Protein AF-A0A2A2R2Z6-F1 (afdb_monomer_lite)

Radius of gyration: 19.09 Å; chains: 1; bounding box: 52×45×46 Å

Secondary structure (DSSP, 8-state):
---HHHHHHHHHHHHTSTTHHHHHHHHHHHHS-HHHHHHHHHHHHHHH-GGG--HHHHHHHHHHHHHHHHHTHHHHHHHHHHHHHHHHT-SSSSPP--GGGHHHHHHHHHHHHHHHIIIIIHHHHHHHHHHIIIIIIIT---GGGGGGGHHHHHHHHHHHHHHHHHHHHTT--HHHHHH-HHHHHHHHHHTHHHHHHHHHHHHHHHHHHHTSGGGHHHHHHHHHHHHHHHHHHHHHHHTTT-

Foldseek 3Di:
DAPPVVLVVLVVLLVVPPCSQVLLVVLLCLQPNLVLLVLVVQCVVCVVPVVSHDVVSVVCNVVSVVSSVVRNQQLQLQLLVLLVCLLVVHPSSGDDDDPVCRVVSNVLSVLLVLQCVQQPVVQLVVQLVVCCVPPCVVVVDDPVCSVVSNLVVQLPSVLLSLLLSVVVVVVDDSCCSRPVSVVSVLLCVQQVSNSSVLSVVLSVQLVVQVVPVSCNSSSNSVSSSSSSSRSSNSSSVSPVVD

Sequence (242 aa):
MVRFFDFKEGFGKILSDRYWLPKVLLGGFLLINPFLLALLPVYLRGIQDPALEIAWVKAVFPWILGFNVLTFWFPLGFTYEVLRRARTGSAPQLPDWSVAVLPRFAKEGAVKLVLAIFTLLLPVGIWMAFCYVVFIRLCGLPDALLSMFVQPIMLLVIPFCGVACCRWLDGASVLDCALDYATNVRLFSKNWKDYLLASMFLIGLNAVTTAFFYTIPFAAVFGLCLVDTWFGPIYAESVKDL

Structure (mmCIF, N/CA/C/O backbone):
data_AF-A0A2A2R2Z6-F1
#
_entry.id   AF-A0A2A2R2Z6-F1
#
loop_
_atom_site.group_PDB
_atom_site.id
_atom_site.type_symbol
_atom_site.label_atom_id
_atom_site.label_alt_id
_atom_site.label_comp_id
_atom_site.label_asym_id
_atom_site.label_entity_id
_atom_site.label_seq_id
_atom_site.pdbx_PDB_ins_code
_atom_site.Cartn_x
_atom_site.Cartn_y
_atom_site.Cartn_z
_atom_site.occupancy
_atom_site.B_iso_or_equiv
_atom_site.auth_seq_id
_atom_site.auth_comp_id
_atom_site.auth_asym_id
_atom_site.auth_atom_id
_atom_site.pdbx_PDB_model_num
ATOM 1 N N . MET A 1 1 ? -25.433 -7.717 5.164 1.00 46.78 1 MET A N 1
ATOM 2 C CA . MET A 1 1 ? -25.864 -6.907 4.000 1.00 46.78 1 MET A CA 1
ATOM 3 C C . MET A 1 1 ? -24.606 -6.248 3.452 1.00 46.78 1 MET A C 1
ATOM 5 O O . MET A 1 1 ? -23.828 -5.785 4.268 1.00 46.78 1 MET A O 1
ATOM 9 N N . VAL A 1 2 ? -24.353 -6.294 2.141 1.00 54.06 2 VAL A N 1
ATOM 10 C CA . VAL A 1 2 ? -23.089 -5.798 1.554 1.00 54.06 2 VAL A CA 1
ATOM 11 C C . VAL A 1 2 ? -22.997 -4.273 1.705 1.00 54.06 2 VAL A C 1
ATOM 13 O O . VAL A 1 2 ? -23.957 -3.569 1.384 1.00 54.06 2 VAL A O 1
ATOM 16 N N . ARG A 1 3 ? -21.858 -3.769 2.187 1.00 62.75 3 ARG A N 1
ATOM 17 C CA . ARG A 1 3 ? -21.657 -2.392 2.693 1.00 62.75 3 ARG A CA 1
ATOM 18 C C . ARG A 1 3 ? -21.497 -1.299 1.629 1.00 62.75 3 ARG A C 1
ATOM 20 O O . ARG A 1 3 ? -20.652 -0.415 1.743 1.00 62.75 3 ARG A O 1
ATOM 27 N N . PHE A 1 4 ? -22.310 -1.315 0.576 1.00 54.94 4 PHE A N 1
ATOM 28 C CA . PHE A 1 4 ? -22.153 -0.338 -0.508 1.00 54.94 4 PHE A CA 1
ATOM 29 C C . PHE A 1 4 ? -22.348 1.122 -0.046 1.00 54.94 4 PHE A C 1
ATOM 31 O O . PHE A 1 4 ? -21.625 2.016 -0.486 1.00 54.94 4 PHE A O 1
ATOM 38 N N . PHE A 1 5 ? -23.286 1.368 0.875 1.00 54.03 5 PHE A N 1
ATOM 39 C CA . PHE A 1 5 ? -23.526 2.704 1.435 1.00 54.03 5 PHE A CA 1
ATOM 40 C C . PHE A 1 5 ? -22.372 3.193 2.326 1.00 54.03 5 PHE A C 1
ATOM 42 O O . PHE A 1 5 ? -21.988 4.359 2.226 1.00 54.03 5 PHE A O 1
ATOM 49 N N . ASP A 1 6 ? -21.734 2.296 3.081 1.00 63.53 6 ASP A N 1
ATOM 50 C CA . ASP A 1 6 ? -20.590 2.631 3.938 1.00 63.53 6 ASP A CA 1
ATOM 51 C C . ASP A 1 6 ? -19.358 3.045 3.110 1.00 63.53 6 ASP A C 1
ATOM 53 O O . ASP A 1 6 ? -18.529 3.837 3.566 1.00 63.53 6 ASP A O 1
ATOM 57 N N . PHE A 1 7 ? -19.241 2.586 1.854 1.00 68.19 7 PHE A N 1
ATOM 58 C CA . PHE A 1 7 ? -18.165 3.035 0.964 1.00 68.19 7 PHE A CA 1
ATOM 59 C C . PHE A 1 7 ? -18.313 4.501 0.559 1.00 68.19 7 PHE A C 1
ATOM 61 O O . PHE A 1 7 ? -17.325 5.243 0.571 1.00 68.19 7 PHE A O 1
ATOM 68 N N . LYS A 1 8 ? -19.545 4.942 0.267 1.00 71.38 8 LYS A N 1
ATOM 69 C CA . LYS A 1 8 ? -19.856 6.353 -0.010 1.00 71.38 8 LYS A CA 1
ATOM 70 C C . LYS A 1 8 ? -19.569 7.228 1.211 1.00 71.38 8 LYS A C 1
ATOM 72 O O . LYS A 1 8 ? -19.024 8.322 1.065 1.00 71.38 8 LYS A O 1
ATOM 77 N N . GLU A 1 9 ? -19.881 6.743 2.409 1.00 77.00 9 GLU A N 1
ATOM 78 C CA . GLU A 1 9 ? -19.524 7.435 3.649 1.00 77.00 9 GLU A CA 1
ATOM 79 C C . GLU A 1 9 ? -18.010 7.496 3.865 1.00 77.00 9 GLU A C 1
ATOM 81 O O . GLU A 1 9 ? -17.501 8.541 4.263 1.00 77.00 9 GLU A O 1
ATOM 86 N N . GLY A 1 10 ? -17.267 6.430 3.548 1.00 76.06 10 GLY A N 1
ATOM 87 C CA . GLY A 1 10 ? -15.801 6.435 3.604 1.00 76.06 10 GLY A CA 1
ATOM 88 C C . GLY A 1 10 ? -15.177 7.507 2.703 1.00 76.06 10 GLY A C 1
ATOM 89 O O . GLY A 1 10 ? -14.293 8.243 3.142 1.00 76.06 10 GLY A O 1
ATOM 90 N N . PHE A 1 11 ? -15.707 7.679 1.487 1.00 82.31 11 PHE A N 1
ATOM 91 C CA . PHE A 1 11 ? -15.357 8.811 0.620 1.00 82.31 11 PHE A CA 1
ATOM 92 C C . PHE A 1 11 ? -15.659 10.157 1.280 1.00 82.31 11 PHE A C 1
ATOM 94 O O . PHE A 1 11 ? -14.792 11.031 1.331 1.00 82.31 11 PHE A O 1
ATOM 101 N N . GLY A 1 12 ? -16.877 10.316 1.805 1.00 82.69 12 GLY A N 1
ATOM 102 C CA . GLY A 1 12 ? -17.298 11.534 2.494 1.00 82.69 12 GLY A CA 1
ATOM 103 C C . GLY A 1 12 ? -16.388 11.886 3.671 1.00 82.69 12 GLY A C 1
ATOM 104 O O . GLY A 1 12 ? -16.017 13.045 3.825 1.00 82.69 12 GLY A O 1
ATOM 105 N N . LYS A 1 13 ? -15.947 10.893 4.450 1.00 84.19 13 LYS A N 1
ATOM 106 C CA . LYS A 1 13 ? -15.029 11.085 5.582 1.00 84.19 13 LYS A CA 1
ATOM 107 C C . LYS A 1 13 ? -13.672 11.624 5.145 1.00 84.19 13 LYS A C 1
ATOM 109 O O . LYS A 1 13 ? -13.173 12.555 5.771 1.00 84.19 13 LYS A O 1
ATOM 114 N N . ILE A 1 14 ? -13.093 11.096 4.066 1.00 86.56 14 ILE A N 1
ATOM 115 C CA . ILE A 1 14 ? -11.818 11.604 3.539 1.00 86.56 14 ILE A CA 1
ATOM 116 C C . ILE A 1 14 ? -11.990 13.026 3.000 1.00 86.56 14 ILE A C 1
ATOM 118 O O . ILE A 1 14 ? -11.212 13.906 3.353 1.00 86.56 14 ILE A O 1
ATOM 122 N N . LEU A 1 15 ? -13.027 13.268 2.193 1.00 88.44 15 LEU A N 1
ATOM 123 C CA . LEU A 1 15 ? -13.259 14.573 1.561 1.00 88.44 15 LEU A CA 1
ATOM 124 C C . LEU A 1 15 ? -13.731 15.658 2.538 1.00 88.44 15 LEU A C 1
ATOM 126 O O . LEU A 1 15 ? -13.587 16.842 2.243 1.00 88.44 15 LEU A O 1
ATOM 130 N N . SER A 1 16 ? -14.273 15.274 3.697 1.00 87.19 16 SER A N 1
ATOM 131 C CA . SER A 1 16 ? -14.646 16.217 4.757 1.00 87.19 16 SER A CA 1
ATOM 132 C C . SER A 1 16 ? -13.439 16.884 5.426 1.00 87.19 16 SER A C 1
ATOM 134 O O . SER A 1 16 ? -13.588 17.943 6.036 1.00 87.19 16 SER A O 1
ATOM 136 N N . ASP A 1 17 ? -12.238 16.307 5.302 1.00 86.94 17 ASP A N 1
ATOM 137 C CA . ASP A 1 17 ? -11.013 16.961 5.755 1.00 86.94 17 ASP A CA 1
ATOM 138 C C . ASP A 1 17 ? -10.677 18.120 4.807 1.00 86.94 17 ASP A C 1
ATOM 140 O O . ASP A 1 17 ? -10.353 17.914 3.641 1.00 86.94 17 ASP A O 1
ATOM 144 N N . ARG A 1 18 ? -10.698 19.356 5.317 1.00 88.25 18 ARG A N 1
ATOM 145 C CA . ARG A 1 18 ? -10.371 20.574 4.551 1.00 88.25 18 ARG A CA 1
ATOM 146 C C . ARG A 1 18 ? -9.035 20.486 3.801 1.00 88.25 18 ARG A C 1
ATOM 148 O O . ARG A 1 18 ? -8.874 21.120 2.760 1.00 88.25 18 ARG A O 1
ATOM 155 N N . TYR A 1 19 ? -8.080 19.728 4.328 1.00 90.12 19 TYR A N 1
ATOM 156 C CA . TYR A 1 19 ? -6.735 19.565 3.793 1.00 90.12 19 TYR A CA 1
ATOM 157 C C . TYR A 1 19 ? -6.526 18.199 3.127 1.00 90.12 19 TYR A C 1
ATOM 159 O O . TYR A 1 19 ? -5.381 17.808 2.905 1.00 90.12 19 TYR A O 1
ATOM 167 N N . TRP A 1 20 ? -7.587 17.475 2.755 1.00 91.62 20 TRP A N 1
ATOM 168 C CA . TRP A 1 20 ? -7.456 16.149 2.142 1.00 91.62 20 TRP A CA 1
ATOM 169 C C . TRP A 1 20 ? -6.530 16.150 0.918 1.00 91.62 20 TRP A C 1
ATOM 171 O O . TRP A 1 20 ? -5.634 15.313 0.816 1.00 91.62 20 TRP A O 1
ATOM 181 N N . LEU A 1 21 ? -6.694 17.132 0.027 1.00 90.62 21 LEU A N 1
ATOM 182 C CA . LEU A 1 21 ? -5.942 17.216 -1.221 1.00 90.62 21 LEU A CA 1
ATOM 183 C C . LEU A 1 21 ? -4.437 17.418 -0.981 1.00 90.62 21 LEU A C 1
ATOM 185 O O . LEU A 1 21 ? -3.664 16.582 -1.447 1.00 90.62 21 LEU A O 1
ATOM 189 N N . PRO A 1 22 ? -3.975 18.446 -0.238 1.00 91.62 22 PRO A N 1
ATOM 190 C CA . PRO A 1 22 ? -2.546 18.602 0.026 1.00 91.62 22 PRO A CA 1
ATOM 191 C C . PRO A 1 22 ? -1.952 17.416 0.799 1.00 91.62 22 PRO A C 1
ATOM 193 O O . PRO A 1 22 ? -0.814 17.041 0.525 1.00 91.62 22 PRO A O 1
ATOM 196 N N . LYS A 1 23 ? -2.712 16.772 1.701 1.00 92.62 23 LYS A N 1
ATOM 197 C CA . LYS A 1 23 ? -2.263 15.560 2.412 1.00 92.62 23 LYS A CA 1
ATOM 198 C C . LYS A 1 23 ? -2.006 14.397 1.445 1.00 92.62 23 LYS A C 1
ATOM 200 O O . LYS A 1 23 ? -0.972 13.738 1.546 1.00 92.62 23 LYS A O 1
ATOM 205 N N . VAL A 1 24 ? -2.918 14.168 0.498 1.00 90.06 24 VAL A N 1
ATOM 206 C CA . VAL A 1 24 ? -2.802 13.126 -0.537 1.00 90.06 24 VAL A CA 1
ATOM 207 C C . VAL A 1 24 ? -1.677 13.438 -1.520 1.00 90.06 24 VAL A C 1
ATOM 209 O O . VAL A 1 24 ? -0.910 12.542 -1.864 1.00 90.06 24 VAL A O 1
ATOM 212 N N . LEU A 1 25 ? -1.545 14.696 -1.950 1.00 90.56 25 LEU A N 1
ATOM 213 C CA . LEU A 1 25 ? -0.486 15.110 -2.871 1.00 90.56 25 LEU A CA 1
ATOM 214 C C . LEU A 1 25 ? 0.899 14.942 -2.240 1.00 90.56 25 LEU A C 1
ATOM 216 O O . LEU A 1 25 ? 1.781 14.331 -2.842 1.00 90.56 25 LEU A O 1
ATOM 220 N N . LEU A 1 26 ? 1.080 15.417 -1.006 1.00 90.94 26 LEU A N 1
ATOM 221 C CA . LEU A 1 26 ? 2.334 15.250 -0.275 1.00 90.94 26 LEU A CA 1
ATOM 222 C C . LEU A 1 26 ? 2.640 13.770 -0.034 1.00 90.94 26 LEU A C 1
ATOM 224 O O . LEU A 1 26 ? 3.745 13.315 -0.324 1.00 90.94 26 LEU A O 1
ATOM 228 N N . GLY A 1 27 ? 1.652 13.009 0.443 1.00 90.75 27 GLY A N 1
ATOM 229 C CA . GLY A 1 27 ? 1.802 11.573 0.641 1.00 90.75 27 GLY A CA 1
ATOM 230 C C . GLY A 1 27 ? 2.206 10.866 -0.651 1.00 90.75 27 GLY A C 1
ATOM 231 O O . GLY A 1 27 ? 3.133 10.065 -0.636 1.00 90.75 27 GLY A O 1
ATOM 232 N N . GLY A 1 28 ? 1.556 11.181 -1.774 1.00 90.00 28 GLY A N 1
ATOM 233 C CA . GLY A 1 28 ? 1.873 10.584 -3.069 1.00 90.00 28 GLY A CA 1
ATOM 234 C C . GLY A 1 28 ? 3.289 10.913 -3.524 1.00 90.00 28 GLY A C 1
ATOM 235 O O . GLY A 1 28 ? 4.027 10.004 -3.890 1.00 90.00 28 GLY A O 1
ATOM 236 N N . PHE A 1 29 ? 3.706 12.176 -3.410 1.00 89.69 29 PHE A N 1
ATOM 237 C CA . PHE A 1 29 ? 5.068 12.601 -3.747 1.00 89.69 29 PHE A CA 1
ATOM 238 C C . PHE A 1 29 ? 6.139 11.853 -2.940 1.00 89.69 29 PHE A C 1
ATOM 240 O O . PHE A 1 29 ? 7.168 11.456 -3.484 1.00 89.69 29 PHE 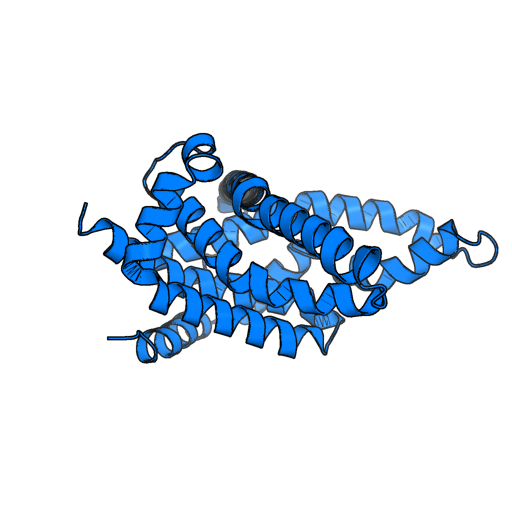A O 1
ATOM 247 N N . LEU A 1 30 ? 5.891 11.654 -1.643 1.00 90.19 30 LEU A N 1
ATOM 248 C CA . LEU A 1 30 ? 6.789 10.918 -0.756 1.00 90.19 30 LEU A CA 1
ATOM 249 C C . LEU A 1 30 ? 6.735 9.401 -1.005 1.00 90.19 30 LEU A C 1
ATOM 251 O O . LEU A 1 30 ? 7.737 8.722 -0.799 1.00 90.19 30 LEU A O 1
ATOM 255 N N . LEU A 1 31 ? 5.594 8.861 -1.452 1.00 89.06 31 LEU A N 1
ATOM 256 C CA . LEU A 1 31 ? 5.427 7.425 -1.691 1.00 89.06 31 LEU A CA 1
ATOM 257 C C . LEU A 1 31 ? 6.175 7.025 -2.959 1.00 89.06 31 LEU A C 1
ATOM 259 O O . LEU A 1 31 ? 7.024 6.140 -2.930 1.00 89.06 31 LEU A O 1
ATOM 263 N N . ILE A 1 32 ? 5.882 7.704 -4.066 1.00 87.06 32 ILE A N 1
ATOM 264 C CA . ILE A 1 32 ? 6.558 7.524 -5.347 1.00 87.06 32 ILE A CA 1
ATOM 265 C C . ILE A 1 32 ? 6.851 8.914 -5.897 1.00 87.06 32 ILE A C 1
ATOM 267 O O . ILE A 1 32 ? 5.947 9.633 -6.316 1.00 87.06 32 ILE A O 1
ATOM 271 N N . ASN A 1 33 ? 8.126 9.294 -5.925 1.00 87.25 33 ASN A N 1
ATOM 272 C CA . ASN A 1 33 ? 8.512 10.588 -6.472 1.00 87.25 33 ASN A CA 1
ATOM 273 C C . ASN A 1 33 ? 8.168 10.637 -7.983 1.00 87.25 33 ASN A C 1
ATOM 275 O O . ASN A 1 33 ? 8.724 9.846 -8.749 1.00 87.25 33 ASN A O 1
ATOM 279 N N . PRO A 1 34 ? 7.292 11.551 -8.455 1.00 85.25 34 PRO A N 1
ATOM 280 C CA . PRO A 1 34 ? 6.896 11.615 -9.864 1.00 85.25 34 PRO A CA 1
ATOM 281 C C . PRO A 1 34 ? 8.076 11.846 -10.816 1.00 85.25 34 PRO A C 1
ATOM 283 O O . PRO A 1 34 ? 8.069 11.349 -11.941 1.00 85.25 34 PRO A O 1
ATOM 286 N N . PHE A 1 35 ? 9.118 12.553 -10.363 1.00 87.75 35 PHE A N 1
ATOM 287 C CA . PHE A 1 35 ? 10.336 12.751 -11.148 1.00 87.75 35 PHE A CA 1
ATOM 288 C C . PHE A 1 35 ? 11.103 11.443 -11.341 1.00 87.75 35 PHE A C 1
ATOM 290 O O . PHE A 1 35 ? 11.655 11.222 -12.413 1.00 87.75 35 PHE A O 1
ATOM 297 N N . LEU A 1 36 ? 11.093 10.544 -10.351 1.00 87.62 36 LEU A N 1
ATOM 298 C CA . LEU A 1 36 ? 11.698 9.219 -10.491 1.00 87.62 36 LEU A CA 1
ATOM 299 C C . LEU A 1 36 ? 11.022 8.438 -11.623 1.00 87.62 36 LEU A C 1
ATOM 301 O O . LEU A 1 36 ? 11.705 7.898 -12.488 1.00 87.62 36 LEU A O 1
ATOM 305 N N . LEU A 1 37 ? 9.685 8.441 -11.655 1.00 84.50 37 LEU A N 1
ATOM 306 C CA . LEU A 1 37 ? 8.907 7.787 -12.710 1.00 84.50 37 LEU A CA 1
ATOM 307 C C . LEU A 1 37 ? 9.167 8.404 -14.089 1.00 84.50 37 LEU A C 1
ATOM 309 O O . LEU A 1 37 ? 9.339 7.674 -15.062 1.00 84.50 37 LEU A O 1
ATOM 313 N N . ALA A 1 38 ? 9.217 9.735 -14.176 1.00 86.31 38 ALA A N 1
ATOM 314 C CA . ALA A 1 38 ? 9.460 10.439 -15.433 1.00 86.31 38 ALA A CA 1
ATOM 315 C C . ALA A 1 38 ? 10.879 10.204 -15.982 1.00 86.31 38 ALA A C 1
ATOM 317 O O . ALA A 1 38 ? 11.068 10.122 -17.194 1.00 86.31 38 ALA A O 1
ATOM 318 N N . LEU A 1 39 ? 11.876 10.085 -15.099 1.00 90.00 39 LEU A N 1
ATOM 319 C CA . LEU A 1 39 ? 13.282 9.936 -15.479 1.00 90.00 39 LEU A CA 1
ATOM 320 C C . LEU A 1 39 ? 13.716 8.478 -15.661 1.00 90.00 39 LEU A C 1
ATOM 322 O O . LEU A 1 39 ? 14.713 8.236 -16.338 1.00 90.00 39 LEU A O 1
ATOM 326 N N . LEU A 1 40 ? 12.975 7.509 -15.114 1.00 89.81 40 LEU A N 1
ATOM 327 C CA . LEU A 1 40 ? 13.313 6.085 -15.191 1.00 89.81 40 LEU A CA 1
ATOM 328 C C . LEU A 1 40 ? 13.543 5.588 -16.633 1.00 89.81 40 LEU A C 1
ATOM 330 O O . LEU A 1 40 ? 14.579 4.964 -16.860 1.00 89.81 40 LEU A O 1
ATOM 334 N N . PRO A 1 41 ? 12.684 5.878 -17.635 1.00 89.50 41 PRO A N 1
ATOM 335 C CA . PRO A 1 41 ? 12.917 5.410 -19.003 1.00 89.50 41 PRO A CA 1
ATOM 336 C C . PRO A 1 41 ? 14.196 5.987 -19.618 1.00 89.50 41 PRO A C 1
ATOM 338 O O . PRO A 1 41 ? 14.902 5.294 -20.345 1.00 89.50 41 PRO A O 1
ATOM 341 N N . VAL A 1 42 ? 14.500 7.253 -19.316 1.00 90.75 42 VAL A N 1
ATOM 342 C CA . VAL A 1 42 ? 15.700 7.946 -19.804 1.00 90.75 42 VAL A CA 1
ATOM 343 C C . VAL A 1 42 ? 16.953 7.359 -19.156 1.00 90.75 42 VAL A C 1
ATOM 345 O O . VAL A 1 42 ? 17.926 7.068 -19.847 1.00 90.75 42 VAL A O 1
ATOM 348 N N . TYR A 1 43 ? 16.908 7.123 -17.844 1.00 90.81 43 TYR A N 1
ATOM 349 C CA . TYR A 1 43 ? 17.996 6.500 -17.097 1.00 90.81 43 TYR A CA 1
ATOM 350 C C . TYR A 1 43 ? 18.283 5.071 -17.584 1.00 90.81 43 TYR A C 1
ATOM 352 O O . TYR A 1 43 ? 19.433 4.737 -17.859 1.00 90.81 43 TYR A O 1
ATOM 360 N N . LEU A 1 44 ? 17.245 4.246 -17.771 1.00 91.06 44 LEU A N 1
ATOM 361 C CA . LEU A 1 44 ? 17.389 2.871 -18.266 1.00 91.06 44 LEU A CA 1
ATOM 362 C C . LEU A 1 44 ? 17.942 2.816 -19.695 1.00 91.06 44 LEU A C 1
ATOM 364 O O . LEU A 1 44 ? 18.802 1.983 -19.975 1.00 91.06 44 LEU A O 1
ATOM 368 N N . ARG A 1 45 ? 17.502 3.716 -20.585 1.00 90.00 45 ARG A N 1
ATOM 369 C CA . ARG A 1 45 ? 18.056 3.816 -21.945 1.00 90.00 45 ARG A CA 1
ATOM 370 C C . ARG A 1 45 ? 19.535 4.187 -21.933 1.00 90.00 45 ARG A C 1
ATOM 372 O O . ARG A 1 45 ? 20.293 3.558 -22.654 1.00 90.00 45 ARG A O 1
ATOM 379 N N . GLY A 1 46 ? 19.947 5.136 -21.091 1.00 88.69 46 GLY A N 1
ATOM 380 C CA . GLY A 1 46 ? 21.360 5.508 -20.954 1.00 88.69 46 GLY A CA 1
ATOM 381 C C . GLY A 1 46 ? 22.247 4.382 -20.407 1.00 88.69 46 GLY A C 1
ATOM 382 O O . GLY A 1 46 ? 23.422 4.315 -20.745 1.00 88.69 46 GLY A O 1
ATOM 383 N N . ILE A 1 47 ? 21.694 3.468 -19.598 1.00 88.25 47 ILE A N 1
ATOM 384 C CA . ILE A 1 47 ? 22.406 2.254 -19.156 1.00 88.25 47 ILE A CA 1
ATOM 385 C C . ILE A 1 47 ? 22.556 1.248 -20.303 1.00 88.25 47 ILE A C 1
ATOM 387 O O . ILE A 1 47 ? 23.599 0.610 -20.424 1.00 88.25 47 ILE A O 1
ATOM 391 N N . GLN A 1 48 ? 21.511 1.073 -21.114 1.00 90.19 48 GLN A N 1
ATOM 392 C CA . GLN A 1 48 ? 21.509 0.127 -22.234 1.00 90.19 48 GLN A CA 1
ATOM 393 C C . GLN A 1 48 ? 22.377 0.606 -23.402 1.00 90.19 48 GLN A C 1
ATOM 395 O O . GLN A 1 48 ? 23.033 -0.210 -24.045 1.00 90.19 48 GLN A O 1
ATOM 400 N N . ASP A 1 49 ? 22.383 1.914 -23.656 1.00 88.88 49 ASP A N 1
ATOM 401 C CA . ASP A 1 49 ? 23.156 2.560 -24.709 1.00 88.88 49 ASP A CA 1
ATOM 402 C C . ASP A 1 49 ? 23.820 3.847 -24.177 1.00 88.88 49 ASP A C 1
ATOM 404 O O . ASP A 1 49 ? 23.158 4.887 -24.060 1.00 88.88 49 ASP A O 1
ATOM 408 N N . PRO A 1 50 ? 25.137 3.811 -23.884 1.00 88.88 50 PRO A N 1
ATOM 409 C CA . PRO A 1 50 ? 25.884 4.978 -23.420 1.00 88.88 50 PRO A CA 1
ATOM 410 C C . PRO A 1 50 ? 25.860 6.170 -24.388 1.00 88.88 50 PRO A C 1
ATOM 412 O O . PRO A 1 50 ? 26.086 7.299 -23.955 1.00 88.88 50 PRO A O 1
ATOM 415 N N . ALA A 1 51 ? 25.577 5.965 -25.682 1.00 87.69 51 ALA A N 1
ATOM 416 C CA . ALA A 1 51 ? 25.460 7.058 -26.651 1.00 87.69 51 ALA A CA 1
ATOM 417 C C . ALA A 1 51 ? 24.171 7.883 -26.469 1.00 87.69 51 ALA A C 1
ATOM 419 O O . ALA A 1 51 ? 24.111 9.038 -26.890 1.00 87.69 51 ALA A O 1
ATOM 420 N N . LEU A 1 52 ? 23.152 7.310 -25.820 1.00 87.19 52 LEU A N 1
ATOM 421 C CA . LEU A 1 52 ? 21.883 7.965 -25.482 1.00 87.19 52 LEU A CA 1
ATOM 422 C C . LEU A 1 52 ? 21.864 8.489 -24.035 1.00 87.19 52 LEU A C 1
ATOM 424 O O . LEU A 1 52 ? 20.817 8.910 -23.532 1.00 87.19 52 LEU A O 1
ATOM 428 N N . GLU A 1 53 ? 23.007 8.451 -23.347 1.00 87.44 53 GLU A N 1
ATOM 429 C CA . GLU A 1 53 ? 23.137 8.880 -21.961 1.00 87.44 53 GLU A CA 1
ATOM 430 C C . GLU A 1 53 ? 22.953 10.396 -21.813 1.00 87.44 53 GLU A C 1
ATOM 432 O O . GLU A 1 53 ? 23.630 11.209 -22.441 1.00 87.44 53 GLU A O 1
ATOM 437 N N . ILE A 1 54 ? 22.073 10.790 -20.890 1.00 91.44 54 ILE A N 1
ATOM 438 C CA . ILE A 1 54 ? 21.927 12.182 -20.467 1.00 91.44 54 ILE A CA 1
ATOM 439 C C . ILE A 1 54 ? 22.662 12.358 -19.133 1.00 91.44 54 ILE A C 1
ATOM 441 O O . ILE A 1 54 ? 22.175 11.926 -18.085 1.00 91.44 54 ILE A O 1
ATOM 445 N N . ALA A 1 55 ? 23.829 13.011 -19.166 1.00 90.44 55 ALA A N 1
ATOM 446 C CA . ALA A 1 55 ? 24.768 13.088 -18.037 1.00 90.44 55 ALA A CA 1
ATOM 447 C C . ALA A 1 55 ? 24.130 13.563 -16.717 1.00 90.44 55 ALA A C 1
ATOM 449 O O . ALA A 1 55 ? 24.357 12.971 -15.660 1.00 90.44 55 ALA A O 1
ATOM 450 N N . TRP A 1 56 ? 23.281 14.596 -16.765 1.00 93.50 56 TRP A N 1
ATOM 451 C CA . TRP A 1 56 ? 22.615 15.099 -15.561 1.00 93.50 56 TRP A CA 1
ATOM 452 C C . TRP A 1 56 ? 21.589 14.103 -14.999 1.00 93.50 56 TRP A C 1
ATOM 454 O O . TRP A 1 56 ? 21.453 14.001 -13.782 1.00 93.50 56 TRP A O 1
ATOM 464 N N . VAL A 1 57 ? 20.907 13.323 -15.850 1.00 91.56 57 VAL A N 1
ATOM 465 C CA . VAL A 1 57 ? 19.951 12.291 -15.409 1.00 91.56 57 VAL A CA 1
ATOM 466 C C . VAL A 1 57 ? 20.696 11.185 -14.678 1.00 91.56 57 VAL A C 1
ATOM 468 O O . VAL A 1 57 ? 20.289 10.800 -13.587 1.00 91.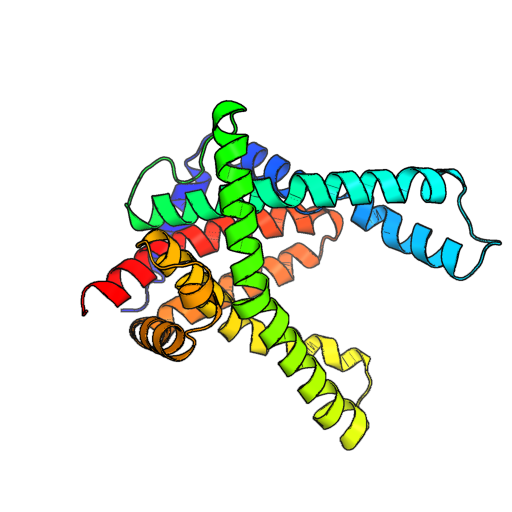56 57 VAL A O 1
ATOM 471 N N . LYS A 1 58 ? 21.826 10.720 -15.221 1.00 91.00 58 LYS A N 1
ATOM 472 C CA . LYS A 1 58 ? 22.669 9.713 -14.562 1.00 91.00 58 LYS A CA 1
ATOM 473 C C . LYS A 1 58 ? 23.181 10.175 -13.200 1.00 91.00 58 LYS A C 1
ATOM 475 O O . LYS A 1 58 ? 23.228 9.373 -12.272 1.00 91.00 58 LYS A O 1
ATOM 480 N N . ALA A 1 59 ? 23.529 11.455 -13.077 1.00 91.44 59 ALA A N 1
ATOM 481 C CA . ALA A 1 59 ? 23.991 12.033 -11.820 1.00 91.44 59 ALA A CA 1
ATOM 482 C C . ALA A 1 59 ? 22.862 12.188 -10.786 1.00 91.44 59 ALA A C 1
ATOM 484 O O . ALA A 1 59 ? 23.060 11.877 -9.616 1.00 91.44 59 ALA A O 1
ATOM 485 N N . VAL A 1 60 ? 21.681 12.662 -11.196 1.00 92.75 60 VAL A N 1
ATOM 486 C CA . VAL A 1 60 ? 20.579 13.026 -10.286 1.00 92.75 60 VAL A CA 1
ATOM 487 C C . VAL A 1 60 ? 19.687 11.833 -9.925 1.00 92.75 60 VAL A C 1
ATOM 489 O O . VAL A 1 60 ? 19.189 11.758 -8.801 1.00 92.75 60 VAL A O 1
ATOM 492 N N . PHE A 1 61 ? 19.490 10.882 -10.839 1.00 93.62 61 PHE A N 1
ATOM 493 C CA . PHE A 1 61 ? 18.569 9.759 -10.648 1.00 93.62 61 PHE A CA 1
ATOM 494 C C . PHE A 1 61 ? 18.845 8.935 -9.372 1.00 93.62 61 PHE A C 1
ATOM 496 O O . PHE A 1 61 ? 17.892 8.703 -8.624 1.00 93.62 61 PHE A O 1
ATOM 503 N N . PRO A 1 62 ? 20.099 8.561 -9.031 1.00 93.44 62 PRO A N 1
ATOM 504 C CA . PRO A 1 62 ? 20.391 7.839 -7.790 1.00 93.44 62 PRO A CA 1
ATOM 505 C C . PRO A 1 62 ? 20.008 8.617 -6.525 1.00 93.44 62 PRO A C 1
ATOM 507 O O . PRO A 1 62 ? 19.545 8.020 -5.555 1.00 93.44 62 PRO A O 1
ATOM 510 N N . TRP A 1 63 ? 20.144 9.948 -6.534 1.00 93.69 63 TRP A N 1
ATOM 511 C CA . TRP A 1 63 ? 19.748 10.796 -5.406 1.00 93.69 63 TRP A CA 1
ATOM 512 C C . TRP A 1 63 ? 18.234 10.854 -5.240 1.00 93.69 63 TRP A C 1
ATOM 514 O O . TRP A 1 63 ? 17.738 10.754 -4.119 1.00 93.69 63 TRP A O 1
ATOM 524 N N . ILE A 1 64 ? 17.490 10.963 -6.344 1.00 92.25 64 ILE A N 1
ATOM 525 C CA . ILE A 1 64 ? 16.022 10.914 -6.312 1.00 92.25 64 ILE A CA 1
ATOM 526 C C . ILE A 1 64 ? 15.551 9.538 -5.827 1.00 92.25 64 ILE A C 1
ATOM 528 O O . ILE A 1 64 ? 14.632 9.463 -5.010 1.00 92.25 64 ILE A O 1
ATOM 532 N N . LEU A 1 65 ? 16.191 8.457 -6.286 1.00 92.56 65 LEU A N 1
ATOM 533 C CA . LEU A 1 65 ? 15.899 7.100 -5.829 1.00 92.56 65 LEU A CA 1
ATOM 534 C C . LEU A 1 65 ? 16.162 6.959 -4.325 1.00 92.56 65 LEU A C 1
ATOM 536 O O . LEU A 1 65 ? 15.285 6.503 -3.597 1.00 92.56 65 LEU A O 1
ATOM 540 N N . GLY A 1 66 ? 17.326 7.410 -3.850 1.00 91.62 66 GLY A N 1
ATOM 541 C CA . GLY A 1 66 ? 17.666 7.418 -2.428 1.00 91.62 66 GLY A CA 1
ATOM 542 C C . GLY A 1 66 ? 16.658 8.215 -1.598 1.00 91.62 66 GLY A C 1
ATOM 543 O O . GLY A 1 66 ? 16.158 7.717 -0.594 1.00 91.62 66 GLY A O 1
ATOM 544 N N . PHE A 1 67 ? 16.276 9.412 -2.053 1.00 91.50 67 PHE A N 1
ATOM 545 C CA . PHE A 1 67 ? 15.229 10.210 -1.414 1.00 91.50 67 PHE A CA 1
ATOM 546 C C . PHE A 1 67 ? 13.892 9.463 -1.350 1.00 91.50 67 PHE A C 1
ATOM 548 O O . PHE A 1 67 ? 13.261 9.437 -0.295 1.00 91.50 67 PHE A O 1
ATOM 555 N N . ASN A 1 68 ? 13.455 8.828 -2.441 1.00 91.69 68 ASN A N 1
ATOM 556 C CA . ASN A 1 68 ? 12.203 8.075 -2.457 1.00 91.69 68 ASN A CA 1
ATOM 557 C C . ASN A 1 68 ? 12.253 6.863 -1.510 1.00 91.69 68 ASN A C 1
ATOM 559 O O . ASN A 1 68 ? 11.329 6.675 -0.725 1.00 91.69 68 ASN A O 1
ATOM 563 N N . VAL A 1 69 ? 13.360 6.114 -1.477 1.00 88.44 69 VAL A N 1
ATOM 564 C CA . VAL A 1 69 ? 13.565 5.007 -0.522 1.00 88.44 69 VAL A CA 1
ATOM 565 C C . VAL A 1 69 ? 13.558 5.496 0.930 1.00 88.44 69 VAL A C 1
ATOM 567 O O . VAL A 1 69 ? 13.058 4.804 1.811 1.00 88.44 69 VAL A O 1
ATOM 570 N N . LEU A 1 70 ? 14.078 6.689 1.212 1.00 88.38 70 LEU A N 1
ATOM 571 C CA . LEU A 1 70 ? 14.046 7.260 2.562 1.00 88.38 70 LEU A CA 1
ATOM 572 C C . LEU A 1 70 ? 12.666 7.804 2.947 1.00 88.38 70 LEU A C 1
ATOM 574 O O . LEU A 1 70 ? 12.358 7.899 4.133 1.00 88.38 70 LEU A O 1
ATOM 578 N N . THR A 1 71 ? 11.830 8.156 1.970 1.00 89.31 71 THR A N 1
ATOM 579 C CA . THR A 1 71 ? 10.545 8.822 2.215 1.00 89.31 71 THR A CA 1
ATOM 580 C C . THR A 1 71 ? 9.328 7.916 2.088 1.00 89.31 71 THR A C 1
ATOM 582 O O . THR A 1 71 ? 8.320 8.209 2.732 1.00 89.31 71 THR A O 1
ATOM 585 N N . PHE A 1 72 ? 9.403 6.791 1.369 1.00 88.50 72 PHE A N 1
ATOM 586 C CA . PHE A 1 72 ? 8.223 5.953 1.113 1.00 88.50 72 PHE A CA 1
ATOM 587 C C . PHE A 1 72 ? 7.604 5.363 2.395 1.00 88.50 72 PHE A C 1
ATOM 589 O O . PHE A 1 72 ? 6.408 5.071 2.426 1.00 88.50 72 PHE A O 1
ATOM 596 N N . TRP A 1 73 ? 8.383 5.226 3.474 1.00 89.19 73 TRP A N 1
ATOM 597 C CA . TRP A 1 73 ? 7.889 4.741 4.764 1.00 89.19 73 TRP A CA 1
ATOM 598 C C . TRP A 1 73 ? 6.838 5.679 5.367 1.00 89.19 73 TRP A C 1
ATOM 600 O O . TRP A 1 73 ? 5.869 5.209 5.961 1.00 89.19 73 TRP A O 1
ATOM 610 N N . PHE A 1 74 ? 6.983 7.002 5.212 1.00 91.06 74 PHE A N 1
ATOM 611 C CA . PHE A 1 74 ? 6.087 7.953 5.879 1.00 91.06 74 PHE A CA 1
ATOM 612 C C . PHE A 1 74 ? 4.648 7.876 5.354 1.00 91.06 74 PHE A C 1
ATOM 614 O O . PHE A 1 74 ? 3.743 7.782 6.181 1.00 91.06 74 PHE A O 1
ATOM 621 N N . PRO A 1 75 ? 4.388 7.840 4.032 1.00 91.19 75 PRO A N 1
ATOM 622 C CA . PRO A 1 75 ? 3.042 7.613 3.503 1.00 91.19 75 PRO A CA 1
ATOM 623 C C . PRO A 1 75 ? 2.455 6.251 3.881 1.00 91.19 75 PRO A C 1
ATOM 625 O O . PRO A 1 75 ? 1.247 6.138 4.105 1.00 91.19 75 PRO A O 1
ATOM 628 N N . LEU A 1 76 ? 3.282 5.207 4.000 1.00 91.56 76 LEU A N 1
ATOM 629 C CA . LEU A 1 76 ? 2.804 3.914 4.493 1.00 91.56 76 LEU A CA 1
ATOM 630 C C . LEU A 1 76 ? 2.367 4.005 5.960 1.00 91.56 76 LEU A C 1
ATOM 632 O O . LEU A 1 76 ? 1.277 3.547 6.285 1.00 91.56 76 LEU A O 1
ATOM 636 N N . GLY A 1 77 ? 3.144 4.657 6.827 1.00 92.19 77 GLY A N 1
ATOM 637 C CA . GLY A 1 77 ? 2.731 4.928 8.207 1.00 92.19 77 GLY A CA 1
ATOM 638 C C . GLY A 1 77 ? 1.494 5.826 8.293 1.00 92.19 77 GLY A C 1
ATOM 639 O O . GLY A 1 77 ? 0.576 5.549 9.057 1.00 92.19 77 GLY A O 1
ATOM 640 N N . PHE A 1 78 ? 1.415 6.852 7.443 1.00 93.00 78 PHE A N 1
ATOM 641 C CA . PHE A 1 78 ? 0.253 7.733 7.325 1.00 93.00 78 PHE A CA 1
ATOM 642 C C . PHE A 1 78 ? -1.024 6.941 7.012 1.00 93.00 78 PHE A C 1
ATOM 644 O O . PHE A 1 78 ? -2.023 7.072 7.714 1.00 93.00 78 PHE A O 1
ATOM 651 N N . THR A 1 79 ? -0.988 6.076 5.994 1.00 92.31 79 THR A N 1
ATOM 652 C CA . THR A 1 79 ? -2.132 5.220 5.623 1.00 92.31 79 THR A CA 1
ATOM 653 C C . THR A 1 79 ? -2.448 4.192 6.719 1.00 92.31 79 THR A C 1
ATOM 655 O O . THR A 1 79 ? -3.603 3.876 6.977 1.00 92.31 79 THR A O 1
ATOM 658 N N . TYR A 1 80 ? -1.440 3.722 7.455 1.00 91.38 80 TYR A N 1
ATOM 659 C CA . TYR A 1 80 ? -1.637 2.869 8.629 1.00 91.38 80 TYR A CA 1
ATOM 660 C C . TYR A 1 80 ? -2.418 3.557 9.764 1.00 91.38 80 TYR A C 1
ATOM 662 O O . TYR A 1 80 ? -3.288 2.957 10.395 1.00 91.38 80 TYR A O 1
ATOM 670 N N . GLU A 1 81 ? -2.150 4.836 10.012 1.00 92.38 81 GLU A N 1
ATOM 671 C CA . GLU A 1 81 ? -2.911 5.644 10.969 1.00 92.38 81 GLU A CA 1
ATOM 672 C C . GLU A 1 81 ? -4.342 5.919 10.473 1.00 92.38 81 GLU A C 1
ATOM 674 O O . GLU A 1 81 ? -5.267 5.936 11.285 1.00 92.38 81 GLU A O 1
ATOM 679 N N . VAL A 1 82 ? -4.559 6.049 9.156 1.00 92.69 82 VAL A N 1
ATOM 680 C CA . VAL A 1 82 ? -5.914 6.076 8.568 1.00 92.69 82 VAL A CA 1
ATOM 681 C C . VAL A 1 82 ? -6.666 4.788 8.921 1.00 92.69 82 VAL A C 1
ATOM 683 O O . VAL A 1 82 ? -7.782 4.862 9.435 1.00 92.69 82 VAL A O 1
ATOM 686 N N . LEU A 1 83 ? -6.043 3.618 8.738 1.00 92.19 83 LEU A N 1
ATOM 687 C CA . LEU A 1 83 ? -6.632 2.323 9.105 1.00 92.19 83 LEU A CA 1
ATOM 688 C C . LEU A 1 83 ? -7.008 2.266 10.595 1.00 92.19 83 LEU A C 1
ATOM 690 O O . LEU A 1 83 ? -8.120 1.867 10.952 1.00 92.19 83 LEU A O 1
ATOM 694 N N . ARG A 1 84 ? -6.104 2.721 11.473 1.00 90.81 84 ARG A N 1
ATOM 695 C CA . ARG A 1 84 ? -6.338 2.794 12.924 1.00 90.81 84 ARG A CA 1
ATOM 696 C C . ARG A 1 84 ? -7.560 3.647 13.260 1.00 90.81 84 ARG A C 1
ATOM 698 O O . ARG A 1 84 ? -8.434 3.180 13.987 1.00 90.81 84 ARG A O 1
ATOM 705 N N . ARG A 1 85 ? -7.638 4.865 12.716 1.00 90.44 85 ARG A N 1
ATOM 706 C CA . ARG A 1 85 ? -8.755 5.798 12.954 1.00 90.44 85 ARG A CA 1
ATOM 707 C C . ARG A 1 85 ? -10.075 5.273 12.407 1.00 90.44 85 ARG A C 1
ATOM 709 O O . ARG A 1 85 ? -11.103 5.414 13.064 1.00 9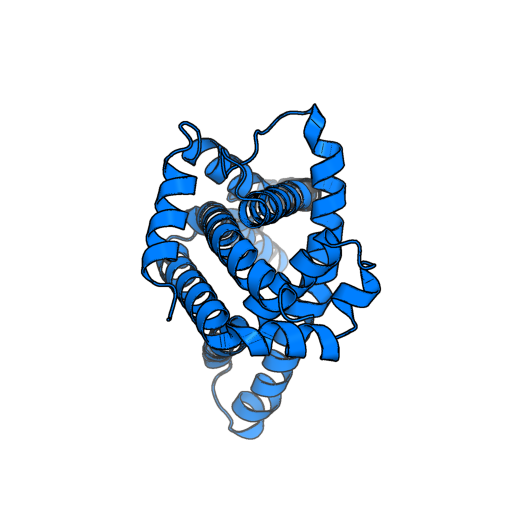0.44 85 ARG A O 1
ATOM 716 N N . ALA A 1 86 ? -10.039 4.623 11.242 1.00 87.75 86 ALA A N 1
ATOM 717 C CA . ALA A 1 86 ? -11.215 4.005 10.638 1.00 87.75 86 ALA A CA 1
ATOM 718 C C . ALA A 1 86 ? -11.805 2.918 11.541 1.00 87.75 86 ALA A C 1
ATOM 720 O O . ALA A 1 86 ? -13.017 2.859 11.745 1.00 87.75 86 ALA A O 1
ATOM 721 N N . ARG A 1 87 ? -10.936 2.090 12.130 1.00 83.62 87 ARG A N 1
ATOM 722 C CA . ARG A 1 87 ? -11.324 1.017 13.048 1.00 83.62 87 ARG A CA 1
ATOM 723 C C . ARG A 1 87 ? -11.950 1.539 14.341 1.00 83.62 87 ARG A C 1
ATOM 725 O O . ARG A 1 87 ? -12.892 0.937 14.843 1.00 83.62 87 ARG A O 1
ATOM 732 N N . THR A 1 88 ? -11.435 2.640 14.885 1.00 80.62 88 THR A N 1
ATOM 733 C CA . THR A 1 88 ? -11.924 3.230 16.144 1.00 80.62 88 THR A CA 1
ATOM 734 C C . THR A 1 88 ? -13.049 4.247 15.949 1.00 80.62 88 THR A C 1
ATOM 736 O O . THR A 1 88 ? -13.525 4.815 16.928 1.00 80.62 88 THR A O 1
ATOM 739 N N . GLY A 1 89 ? -13.474 4.508 14.707 1.00 75.62 89 GLY A N 1
ATOM 740 C CA . GLY A 1 89 ? -14.481 5.526 14.394 1.00 75.62 89 GLY A CA 1
ATOM 741 C C . GLY A 1 89 ? -14.019 6.961 14.680 1.00 75.62 89 GLY A C 1
ATOM 742 O O . GLY A 1 89 ? -14.847 7.845 14.884 1.00 75.62 89 GLY A O 1
ATOM 743 N N . SER A 1 90 ? -12.708 7.206 14.729 1.00 73.56 90 SER A N 1
ATOM 744 C CA . SER A 1 90 ? -12.139 8.505 15.094 1.00 73.56 90 SER A CA 1
ATOM 745 C C . SER A 1 90 ? -12.115 9.471 13.903 1.00 73.56 90 SER A C 1
ATOM 747 O O . SER A 1 90 ? -11.623 9.128 12.830 1.00 73.56 90 SER A O 1
ATOM 749 N N . ALA A 1 91 ? -12.595 10.701 14.109 1.00 73.88 91 ALA A N 1
ATOM 750 C CA . ALA A 1 91 ? -12.509 11.801 13.144 1.00 73.88 91 ALA A CA 1
ATOM 751 C C . ALA A 1 91 ? -11.514 12.880 13.631 1.00 73.88 91 ALA A C 1
ATOM 753 O O . ALA A 1 91 ? -11.425 13.097 14.841 1.00 73.88 91 ALA A O 1
ATOM 754 N N . PRO A 1 92 ? -10.782 13.575 12.734 1.00 81.62 92 PRO A N 1
ATOM 755 C CA . PRO A 1 92 ? -10.787 13.444 11.270 1.00 81.62 92 PRO A CA 1
ATOM 756 C C . PRO A 1 92 ? -10.098 12.161 10.768 1.00 81.62 92 PRO A C 1
ATOM 758 O O . PRO A 1 92 ? -9.164 11.664 11.399 1.00 81.62 92 PRO A O 1
ATOM 761 N N . GLN A 1 93 ? -10.551 11.635 9.621 1.00 88.00 93 GLN A N 1
ATOM 762 C CA . GLN A 1 93 ? -10.091 10.349 9.068 1.00 88.00 93 GLN A CA 1
ATOM 763 C C . GLN A 1 93 ? -8.633 10.392 8.593 1.00 88.00 93 GLN A C 1
ATOM 765 O O . GLN A 1 93 ? -7.877 9.448 8.821 1.00 88.00 93 GLN A O 1
ATOM 770 N N . LEU A 1 94 ? -8.229 11.488 7.944 1.00 90.38 94 LEU A N 1
ATOM 771 C CA . LEU A 1 94 ? -6.847 11.690 7.526 1.00 90.38 94 LEU A CA 1
ATOM 772 C C . LEU A 1 94 ? -6.034 12.275 8.689 1.00 90.38 94 LEU A C 1
ATOM 774 O O . LEU A 1 94 ? -6.408 13.316 9.237 1.00 90.38 94 LEU A O 1
ATOM 778 N N . PRO A 1 95 ? -4.903 11.661 9.066 1.00 88.44 95 PRO A N 1
ATOM 779 C CA . PRO A 1 95 ? -4.053 12.219 10.101 1.00 88.44 95 PRO A CA 1
ATOM 780 C C . PRO A 1 95 ? -3.370 13.508 9.648 1.00 88.44 95 PRO A C 1
ATOM 782 O O . PRO A 1 95 ? -3.321 13.842 8.462 1.00 88.44 95 PRO A O 1
ATOM 785 N N . ASP A 1 96 ? -2.861 14.265 10.612 1.00 86.94 96 ASP A N 1
ATOM 786 C CA . ASP A 1 96 ? -2.120 15.489 10.331 1.00 86.94 96 ASP A CA 1
ATOM 787 C C . ASP A 1 96 ? -0.661 15.181 10.009 1.00 86.94 96 ASP A C 1
ATOM 789 O O . ASP A 1 96 ? -0.051 14.276 10.583 1.00 86.94 96 ASP A O 1
ATOM 793 N N . TRP A 1 97 ? -0.092 15.971 9.100 1.00 81.06 97 TRP A N 1
ATOM 794 C CA . TRP A 1 97 ? 1.343 15.968 8.856 1.00 81.06 97 TRP A CA 1
ATOM 795 C C . TRP A 1 97 ? 1.995 16.914 9.854 1.00 81.06 97 TRP A C 1
ATOM 797 O O . TRP A 1 97 ? 1.848 18.130 9.764 1.00 81.06 97 TRP A O 1
ATOM 807 N N . SER A 1 98 ? 2.716 16.355 10.818 1.00 82.94 98 SER A N 1
ATOM 808 C CA . SER A 1 98 ? 3.563 17.125 11.720 1.00 82.94 98 SER A CA 1
ATOM 809 C C . SER A 1 98 ? 4.899 16.421 11.903 1.00 82.94 98 SER A C 1
ATOM 811 O O . SER A 1 98 ? 4.997 15.195 11.834 1.00 82.94 98 SER A O 1
ATOM 813 N N . VAL A 1 99 ? 5.949 17.198 12.161 1.00 82.62 99 VAL A N 1
ATOM 814 C CA . VAL A 1 99 ? 7.290 16.647 12.403 1.00 82.62 99 VAL A CA 1
ATOM 815 C C . VAL A 1 99 ? 7.284 15.708 13.617 1.00 82.62 99 VAL A C 1
ATOM 817 O O . VAL A 1 99 ? 7.990 14.704 13.629 1.00 82.62 99 VAL A O 1
ATOM 820 N N . ALA A 1 100 ? 6.412 15.972 14.596 1.00 87.44 100 ALA A N 1
ATOM 821 C CA . ALA A 1 100 ? 6.265 15.165 15.803 1.00 87.44 100 ALA A CA 1
ATOM 822 C C . ALA A 1 100 ? 5.781 13.727 15.535 1.00 87.44 100 ALA A C 1
ATOM 824 O O . ALA A 1 100 ? 6.129 12.821 16.289 1.00 87.44 100 ALA A O 1
ATOM 825 N N . VAL A 1 101 ? 5.005 13.489 14.469 1.00 86.31 101 VAL A N 1
ATOM 826 C CA . VAL A 1 101 ? 4.492 12.143 14.141 1.00 86.31 101 VAL A CA 1
ATOM 827 C C . VAL A 1 101 ? 5.391 11.364 13.180 1.00 86.31 101 VAL A C 1
ATOM 829 O O . VAL A 1 101 ? 5.180 10.163 13.003 1.00 86.31 101 VAL A O 1
ATOM 832 N N . LEU A 1 102 ? 6.420 11.997 12.599 1.00 85.62 102 LEU A N 1
ATOM 833 C CA . LEU A 1 102 ? 7.326 11.355 11.638 1.00 85.62 102 LEU A CA 1
ATOM 834 C C . LEU A 1 102 ? 8.011 10.094 12.189 1.00 85.62 102 LEU A C 1
ATOM 836 O O . LEU A 1 102 ? 7.994 9.089 11.478 1.00 85.62 102 LEU A O 1
ATOM 840 N N . PRO A 1 103 ? 8.552 10.063 13.428 1.00 89.44 103 PRO A N 1
ATOM 841 C CA . PRO A 1 103 ? 9.186 8.850 13.949 1.00 89.44 103 PRO A CA 1
ATOM 842 C C . PRO A 1 103 ? 8.201 7.682 14.060 1.00 89.44 103 PRO A C 1
ATOM 844 O O . PRO A 1 103 ? 8.534 6.538 13.748 1.00 89.44 103 PRO A O 1
ATOM 847 N N . ARG A 1 104 ? 6.956 7.979 14.456 1.00 92.38 104 ARG A N 1
ATOM 848 C CA . ARG A 1 104 ? 5.882 6.987 14.532 1.00 92.38 104 ARG A CA 1
ATOM 849 C C . ARG A 1 104 ? 5.524 6.464 13.143 1.00 92.38 104 ARG A C 1
ATOM 851 O O . ARG A 1 104 ? 5.478 5.252 12.962 1.00 92.38 104 ARG A O 1
ATOM 858 N N . PHE A 1 105 ? 5.326 7.348 12.165 1.00 92.44 105 PHE A N 1
ATOM 859 C CA . PHE A 1 105 ? 5.003 6.945 10.794 1.00 92.44 105 PHE A CA 1
ATOM 860 C C . PHE A 1 105 ? 6.141 6.194 10.111 1.00 92.44 105 PHE A C 1
ATOM 862 O O . PHE A 1 105 ? 5.868 5.257 9.373 1.00 92.44 105 PHE A O 1
ATOM 869 N N . ALA A 1 106 ? 7.403 6.520 10.391 1.00 91.19 106 ALA A N 1
ATOM 870 C CA . ALA A 1 106 ? 8.528 5.730 9.901 1.00 91.19 106 ALA A CA 1
ATOM 871 C C . ALA A 1 106 ? 8.481 4.293 10.449 1.00 91.19 106 ALA A C 1
ATOM 873 O O . ALA A 1 106 ? 8.571 3.336 9.682 1.00 91.19 106 ALA A O 1
ATOM 874 N N . LYS A 1 107 ? 8.266 4.131 11.765 1.00 92.19 107 LYS A N 1
ATOM 875 C CA . LYS A 1 107 ? 8.143 2.810 12.403 1.00 92.19 107 LYS A CA 1
ATOM 876 C C . LYS A 1 107 ? 6.951 2.021 11.857 1.00 92.19 107 LYS A C 1
ATOM 878 O O . LYS A 1 107 ? 7.100 0.863 11.479 1.00 92.19 107 LYS A O 1
ATOM 883 N N . GLU A 1 108 ? 5.773 2.633 11.822 1.00 94.12 108 GLU A N 1
ATOM 884 C CA . GLU A 1 108 ? 4.547 1.998 11.322 1.00 94.12 108 GLU A CA 1
ATOM 885 C C . GLU A 1 108 ? 4.642 1.685 9.827 1.00 94.12 108 GLU A C 1
ATOM 887 O O . GLU A 1 108 ? 4.219 0.618 9.394 1.00 94.12 108 GLU A O 1
ATOM 892 N N . GLY A 1 109 ? 5.271 2.563 9.046 1.00 92.69 109 GLY A N 1
ATOM 893 C CA . GLY A 1 109 ? 5.556 2.342 7.635 1.00 92.69 109 GLY A CA 1
ATOM 894 C C . GLY A 1 109 ? 6.497 1.168 7.400 1.00 92.69 109 GLY A C 1
ATOM 895 O O . GLY A 1 109 ? 6.253 0.369 6.499 1.00 92.69 109 GLY A O 1
ATOM 896 N N . ALA A 1 110 ? 7.525 1.010 8.240 1.00 92.56 110 ALA A N 1
ATOM 897 C CA . ALA A 1 110 ? 8.412 -0.149 8.194 1.00 92.56 110 ALA A CA 1
ATOM 898 C C . ALA A 1 110 ? 7.666 -1.452 8.483 1.00 92.56 110 ALA A C 1
ATOM 900 O O . ALA A 1 110 ? 7.818 -2.424 7.743 1.00 92.56 110 ALA A O 1
ATOM 901 N N . VAL A 1 111 ? 6.795 -1.454 9.494 1.00 94.44 111 VAL A N 1
ATOM 902 C CA . VAL A 1 111 ? 5.922 -2.601 9.768 1.00 94.44 111 VAL A CA 1
ATOM 903 C C . VAL A 1 111 ? 4.999 -2.877 8.584 1.00 94.44 111 VAL A C 1
ATOM 905 O O . VAL A 1 111 ? 4.945 -4.015 8.121 1.00 94.44 111 VAL A O 1
ATOM 908 N N . LYS A 1 112 ? 4.320 -1.855 8.045 1.00 93.19 112 LYS A N 1
ATOM 909 C CA . LYS A 1 112 ? 3.431 -2.008 6.885 1.00 93.19 112 LYS A CA 1
ATOM 910 C C . LYS A 1 112 ? 4.177 -2.579 5.684 1.00 93.19 112 LYS A C 1
ATOM 912 O O . LYS A 1 112 ? 3.622 -3.442 5.015 1.00 93.19 112 LYS A O 1
ATOM 917 N N . LEU A 1 113 ? 5.423 -2.159 5.432 1.00 91.25 113 LEU A N 1
ATOM 918 C CA . LEU A 1 113 ? 6.227 -2.739 4.357 1.00 91.25 113 LEU A CA 1
ATOM 919 C C . LEU A 1 113 ? 6.513 -4.217 4.620 1.00 91.25 113 LEU A C 1
ATOM 921 O O . LEU A 1 113 ? 6.313 -5.022 3.719 1.00 91.25 113 LEU A O 1
ATOM 925 N N . VAL A 1 114 ? 6.975 -4.586 5.818 1.00 93.81 114 VAL A N 1
ATOM 926 C CA . VAL A 1 114 ? 7.261 -5.994 6.140 1.00 93.81 114 VAL A CA 1
ATOM 927 C C . VAL A 1 114 ? 6.013 -6.846 5.922 1.00 93.81 114 VAL A C 1
ATOM 929 O O . VAL A 1 114 ? 6.078 -7.862 5.232 1.00 93.81 114 VAL A O 1
ATOM 932 N N . LEU A 1 115 ? 4.860 -6.397 6.422 1.00 94.94 115 LEU A N 1
ATOM 933 C CA . LEU A 1 115 ? 3.590 -7.077 6.183 1.00 94.94 115 LEU A CA 1
ATOM 934 C C . LEU A 1 115 ? 3.276 -7.154 4.687 1.00 94.94 115 LEU A C 1
ATOM 936 O O . LEU A 1 115 ? 2.988 -8.241 4.196 1.00 94.94 115 LEU A O 1
ATOM 940 N N . ALA A 1 116 ? 3.391 -6.055 3.941 1.00 92.56 116 ALA A N 1
ATOM 941 C CA . ALA A 1 116 ? 3.137 -6.030 2.503 1.00 92.56 116 ALA A CA 1
ATOM 942 C C . ALA A 1 116 ? 4.088 -6.947 1.717 1.00 92.56 116 ALA A C 1
ATOM 944 O O . ALA A 1 116 ? 3.659 -7.575 0.755 1.00 92.56 116 ALA A O 1
ATOM 945 N N . ILE A 1 117 ? 5.353 -7.092 2.121 1.00 93.38 117 ILE A N 1
ATOM 946 C CA . ILE A 1 117 ? 6.293 -8.019 1.479 1.00 93.38 117 ILE A CA 1
ATOM 947 C C . ILE A 1 117 ? 5.755 -9.445 1.563 1.00 93.38 117 ILE A C 1
ATOM 949 O O . ILE A 1 117 ? 5.615 -10.102 0.535 1.00 93.38 117 ILE A O 1
ATOM 953 N N . PHE A 1 118 ? 5.417 -9.911 2.764 1.00 95.06 118 PHE A N 1
ATOM 954 C CA . PHE A 1 118 ? 5.010 -11.300 2.964 1.00 95.06 118 PHE A CA 1
ATOM 955 C C . PHE A 1 118 ? 3.566 -11.568 2.545 1.00 95.06 118 PHE A C 1
ATOM 957 O O . PHE A 1 118 ? 3.283 -12.629 2.014 1.00 95.06 118 PHE A O 1
ATOM 964 N N . THR A 1 119 ? 2.655 -10.619 2.733 1.00 93.88 119 THR A N 1
ATOM 965 C CA . THR A 1 119 ? 1.213 -10.841 2.531 1.00 93.88 119 THR A CA 1
ATOM 966 C C . THR A 1 119 ? 0.692 -10.324 1.191 1.00 93.88 119 THR A C 1
ATOM 968 O O . THR A 1 119 ? -0.416 -10.678 0.795 1.00 93.88 119 THR A O 1
ATOM 971 N N . LEU A 1 120 ? 1.486 -9.524 0.467 1.00 93.19 120 LEU A N 1
ATOM 972 C CA . LEU A 1 120 ? 1.109 -8.954 -0.828 1.00 93.19 120 LEU A CA 1
ATOM 973 C C . LEU A 1 120 ? 2.143 -9.251 -1.917 1.00 93.19 120 LEU A C 1
ATOM 975 O O . LEU A 1 120 ? 1.831 -9.967 -2.865 1.00 93.19 120 LEU A O 1
ATOM 979 N N . LEU A 1 121 ? 3.370 -8.741 -1.794 1.00 93.38 121 LEU A N 1
ATOM 980 C CA . LEU A 1 121 ? 4.369 -8.799 -2.868 1.00 93.38 121 LEU A CA 1
ATOM 981 C C . LEU A 1 121 ? 4.847 -10.225 -3.149 1.00 93.38 121 LEU A C 1
ATOM 983 O O . LEU A 1 121 ? 4.941 -10.615 -4.310 1.00 93.38 121 LEU A O 1
ATOM 987 N N . LEU A 1 122 ? 5.125 -11.012 -2.109 1.00 94.56 122 LEU A N 1
ATOM 988 C CA . LEU A 1 122 ? 5.565 -12.398 -2.251 1.00 94.56 122 LEU A CA 1
ATOM 989 C C . LEU A 1 122 ? 4.469 -13.284 -2.880 1.00 94.56 122 LEU A C 1
ATOM 991 O O . LEU A 1 122 ? 4.769 -13.932 -3.884 1.00 94.56 122 LEU A O 1
ATOM 995 N N . PRO A 1 123 ? 3.207 -13.288 -2.398 1.00 93.88 123 PRO A N 1
ATOM 996 C CA . PRO A 1 123 ? 2.118 -14.011 -3.052 1.00 93.88 123 PRO A CA 1
ATOM 997 C C . PRO A 1 123 ? 1.902 -13.597 -4.509 1.00 93.88 123 PRO A C 1
ATOM 999 O O . PRO A 1 123 ? 1.723 -14.461 -5.367 1.00 93.88 123 PRO A O 1
ATOM 1002 N N . VAL A 1 124 ? 1.977 -12.294 -4.811 1.00 94.06 124 VAL A N 1
ATOM 1003 C CA . VAL A 1 124 ? 1.922 -11.801 -6.196 1.00 94.06 124 VAL A CA 1
ATOM 1004 C C . VAL A 1 124 ? 3.090 -12.360 -7.002 1.00 94.06 124 VAL A C 1
ATOM 1006 O O . VAL A 1 124 ? 2.866 -12.907 -8.073 1.00 94.06 124 VAL A O 1
ATOM 1009 N N . GLY A 1 125 ? 4.322 -12.300 -6.495 1.00 94.00 125 GLY A N 1
ATOM 1010 C CA . GLY A 1 125 ? 5.497 -12.848 -7.176 1.00 94.00 125 GLY A CA 1
ATOM 1011 C C . GLY A 1 125 ? 5.365 -14.342 -7.488 1.00 94.00 125 GLY A C 1
ATOM 1012 O O . GLY A 1 125 ? 5.621 -14.756 -8.618 1.00 94.00 125 GLY A O 1
ATOM 1013 N N . ILE A 1 126 ? 4.893 -15.136 -6.522 1.00 95.25 126 ILE A N 1
ATOM 1014 C CA . ILE A 1 126 ? 4.632 -16.574 -6.694 1.00 95.25 126 ILE A CA 1
ATOM 1015 C C . ILE A 1 126 ? 3.562 -16.805 -7.769 1.00 95.25 126 ILE A C 1
ATOM 1017 O O . ILE A 1 126 ? 3.755 -17.626 -8.665 1.00 95.25 126 ILE A O 1
ATOM 1021 N N . TRP A 1 127 ? 2.457 -16.059 -7.718 1.00 95.06 127 TRP A N 1
ATOM 1022 C CA . TRP A 1 127 ? 1.383 -16.141 -8.708 1.00 95.06 127 TRP A CA 1
ATOM 1023 C C . TRP A 1 127 ? 1.859 -15.785 -10.120 1.00 95.06 127 TRP A C 1
ATOM 1025 O O . TRP A 1 127 ? 1.555 -16.494 -11.079 1.00 95.06 127 TRP A O 1
ATOM 1035 N N . MET A 1 128 ? 2.639 -14.713 -10.252 1.00 94.69 128 MET A N 1
ATOM 1036 C CA . MET A 1 128 ? 3.174 -14.263 -11.534 1.00 94.69 128 MET A CA 1
ATOM 1037 C C . MET A 1 128 ? 4.173 -15.271 -12.107 1.00 94.69 128 MET A C 1
ATOM 1039 O O . MET A 1 128 ? 4.117 -15.565 -13.300 1.00 94.69 128 MET A O 1
ATOM 1043 N N . ALA A 1 129 ? 5.032 -15.858 -11.267 1.00 93.94 129 ALA A N 1
ATOM 1044 C CA . ALA A 1 129 ? 5.937 -16.929 -11.675 1.00 93.94 129 ALA A CA 1
ATOM 1045 C C . ALA A 1 129 ? 5.166 -18.175 -12.142 1.00 93.94 129 ALA A C 1
ATOM 1047 O O . ALA A 1 129 ? 5.478 -18.734 -13.193 1.00 93.94 129 ALA A O 1
ATOM 1048 N N . PHE A 1 130 ? 4.118 -18.570 -11.413 1.00 94.62 130 PHE A N 1
ATOM 1049 C CA . PHE A 1 130 ? 3.236 -19.666 -11.810 1.00 94.62 130 PHE A CA 1
ATOM 1050 C C . PHE A 1 130 ? 2.560 -19.393 -13.160 1.00 94.62 130 PHE A C 1
ATOM 1052 O O . PHE A 1 130 ? 2.632 -20.228 -14.061 1.00 94.62 130 PHE A O 1
ATOM 1059 N N . CYS A 1 131 ? 1.963 -18.211 -13.340 1.00 93.00 131 CYS A N 1
ATOM 1060 C CA . CYS A 1 131 ? 1.299 -17.845 -14.591 1.00 93.00 131 CYS A CA 1
ATOM 1061 C C . CYS A 1 131 ? 2.278 -17.781 -15.768 1.00 93.00 131 CYS A C 1
ATOM 1063 O O . CYS A 1 131 ? 1.950 -18.222 -16.868 1.00 93.00 131 CYS A O 1
ATOM 1065 N N . TYR A 1 132 ? 3.493 -17.281 -15.537 1.00 92.94 132 TYR A N 1
ATOM 1066 C CA . TYR A 1 132 ? 4.547 -17.274 -16.543 1.00 92.94 132 TYR A CA 1
ATOM 1067 C C . TYR A 1 132 ? 4.921 -18.696 -16.979 1.00 92.94 132 TYR A C 1
ATOM 1069 O O . TYR A 1 132 ? 4.968 -18.992 -18.171 1.00 92.94 132 TYR A O 1
ATOM 1077 N N . VAL A 1 133 ? 5.133 -19.614 -16.036 1.00 93.88 133 VAL A N 1
ATOM 1078 C CA . VAL A 1 133 ? 5.471 -21.001 -16.381 1.00 93.88 133 VAL A CA 1
ATOM 1079 C C . VAL A 1 133 ? 4.303 -21.686 -17.096 1.00 93.88 133 VAL A C 1
ATOM 1081 O O . VAL A 1 133 ? 4.494 -22.266 -18.161 1.00 93.88 133 VAL A O 1
ATOM 1084 N N . VAL A 1 134 ? 3.088 -21.597 -16.555 1.00 91.62 134 VAL A N 1
ATOM 1085 C CA . VAL A 1 134 ? 1.944 -22.375 -17.052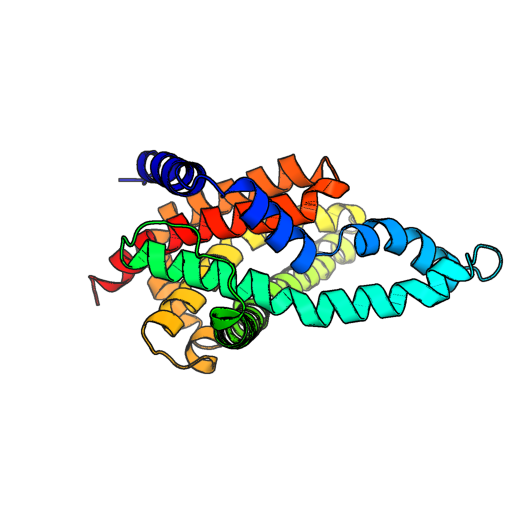 1.00 91.62 134 VAL A CA 1
ATOM 1086 C C . VAL A 1 134 ? 1.332 -21.793 -18.323 1.00 91.62 134 VAL A C 1
ATOM 1088 O O . VAL A 1 134 ? 1.094 -22.526 -19.273 1.00 91.62 134 VAL A O 1
ATOM 1091 N N . PHE A 1 135 ? 1.077 -20.489 -18.382 1.00 88.88 135 PHE A N 1
ATOM 1092 C CA . PHE A 1 135 ? 0.358 -19.898 -19.514 1.00 88.88 135 PHE A CA 1
ATOM 1093 C C . PHE A 1 135 ? 1.301 -19.389 -20.601 1.00 88.88 135 PHE A C 1
ATOM 1095 O O . PHE A 1 135 ? 1.037 -19.584 -21.783 1.00 88.88 135 PHE A O 1
ATOM 1102 N N . ILE A 1 136 ? 2.412 -18.758 -20.227 1.00 88.56 136 ILE A N 1
ATOM 1103 C CA . ILE A 1 136 ? 3.333 -18.171 -21.207 1.00 88.56 136 ILE A CA 1
ATOM 1104 C C . ILE A 1 136 ? 4.255 -19.252 -21.777 1.00 88.56 136 ILE A C 1
ATOM 1106 O O . ILE A 1 136 ? 4.263 -19.496 -22.981 1.00 88.56 136 ILE A O 1
ATOM 1110 N N . ARG A 1 137 ? 4.988 -19.966 -20.914 1.00 90.62 137 ARG A N 1
ATOM 1111 C CA . ARG A 1 137 ? 5.984 -20.955 -21.356 1.00 90.62 137 ARG A CA 1
ATOM 1112 C C . ARG A 1 137 ? 5.366 -22.255 -21.862 1.00 90.62 137 ARG A C 1
ATOM 1114 O O . ARG A 1 137 ? 5.803 -22.729 -22.905 1.00 90.62 137 ARG A O 1
ATOM 1121 N N . LEU A 1 138 ? 4.392 -22.839 -21.156 1.00 89.69 138 LEU A N 1
ATOM 1122 C CA . LEU A 1 138 ? 3.801 -24.118 -21.579 1.00 89.69 138 LEU A CA 1
ATOM 1123 C C . LEU A 1 138 ? 2.762 -23.958 -22.699 1.00 89.69 138 LEU A C 1
ATOM 1125 O O . LEU A 1 138 ? 2.760 -24.770 -23.619 1.00 89.69 138 LEU A O 1
ATOM 1129 N N . CYS A 1 139 ? 1.917 -22.920 -22.669 1.00 88.50 139 CYS A N 1
ATOM 1130 C CA . CYS A 1 139 ? 0.905 -22.698 -23.716 1.00 88.50 139 CYS A CA 1
ATOM 1131 C C . CYS A 1 139 ? 1.381 -21.799 -24.873 1.00 88.50 139 CYS A C 1
ATOM 1133 O O . CYS A 1 139 ? 0.607 -21.544 -25.793 1.00 88.50 139 CYS A O 1
ATOM 1135 N N . GLY A 1 140 ? 2.628 -21.311 -24.842 1.00 88.38 140 GLY A N 1
ATOM 1136 C CA . GLY A 1 140 ? 3.213 -20.494 -25.912 1.00 88.38 140 GLY A CA 1
ATOM 1137 C C . GLY A 1 140 ? 2.555 -19.122 -26.094 1.00 88.38 140 GLY A C 1
ATOM 1138 O O . GLY A 1 140 ? 2.565 -18.580 -27.199 1.00 88.38 140 GLY A O 1
ATOM 1139 N N . LEU A 1 141 ? 1.942 -18.570 -25.043 1.00 90.38 141 LEU A N 1
ATOM 1140 C CA . LEU A 1 141 ? 1.304 -17.257 -25.105 1.00 90.38 141 LEU A CA 1
ATOM 1141 C C . LEU A 1 141 ? 2.343 -16.119 -25.079 1.00 90.38 141 LEU A C 1
ATOM 1143 O O . LEU A 1 141 ? 3.420 -16.294 -24.516 1.00 90.38 141 LEU A O 1
ATOM 1147 N N . PRO A 1 142 ? 2.037 -14.930 -25.633 1.00 89.94 142 PRO A N 1
ATOM 1148 C CA . PRO A 1 142 ? 2.941 -13.781 -25.571 1.00 89.94 142 PRO A CA 1
ATOM 1149 C C . PRO A 1 142 ? 3.165 -13.264 -24.142 1.00 89.94 142 PRO A C 1
ATOM 1151 O O . PRO A 1 142 ? 2.198 -13.025 -23.417 1.00 89.94 142 PRO A O 1
ATOM 1154 N N . ASP A 1 143 ? 4.419 -12.952 -23.787 1.00 87.62 143 ASP A N 1
ATOM 1155 C CA . ASP A 1 143 ? 4.814 -12.361 -22.493 1.00 87.62 143 ASP A CA 1
ATOM 1156 C C . ASP A 1 143 ? 4.003 -11.105 -22.125 1.00 87.62 143 ASP A C 1
ATOM 1158 O O . ASP A 1 143 ? 3.738 -10.845 -20.951 1.00 87.62 143 ASP A O 1
ATOM 1162 N N . ALA A 1 144 ? 3.545 -10.340 -23.122 1.00 86.50 144 ALA A N 1
ATOM 1163 C CA . ALA A 1 144 ? 2.720 -9.148 -22.921 1.00 86.50 144 ALA A CA 1
ATOM 1164 C C . ALA A 1 144 ? 1.399 -9.436 -22.172 1.00 86.50 144 ALA A C 1
ATOM 1166 O O . ALA A 1 144 ? 0.903 -8.575 -21.437 1.00 86.50 144 ALA A O 1
ATOM 1167 N N . LEU A 1 145 ? 0.853 -10.652 -22.304 1.00 87.06 145 LEU A N 1
ATOM 1168 C CA . LEU A 1 145 ? -0.375 -11.067 -21.619 1.00 87.06 145 LEU A CA 1
ATOM 1169 C C . LEU A 1 145 ? -0.167 -11.302 -20.119 1.00 87.06 145 LEU A C 1
ATOM 1171 O O . LEU A 1 145 ? -1.143 -11.333 -19.371 1.00 87.06 145 LEU A O 1
ATOM 1175 N N . LEU A 1 146 ? 1.083 -11.412 -19.652 1.00 85.81 146 LEU A N 1
ATOM 1176 C CA . LEU A 1 146 ? 1.389 -11.656 -18.244 1.00 85.81 146 LEU A CA 1
ATOM 1177 C C . LEU A 1 146 ? 0.791 -10.564 -17.336 1.00 85.81 146 LEU A C 1
ATOM 1179 O O . LEU A 1 146 ? 0.277 -10.858 -16.260 1.00 85.81 146 LEU A O 1
ATOM 1183 N N . SER A 1 147 ? 0.767 -9.315 -17.809 1.00 84.38 147 SER A N 1
ATOM 1184 C CA . SER A 1 147 ? 0.172 -8.173 -17.098 1.00 84.38 147 SER A CA 1
ATOM 1185 C C . SER A 1 147 ? -1.313 -8.362 -16.746 1.00 84.38 147 SER A C 1
ATOM 1187 O O . SER A 1 147 ? -1.767 -7.870 -15.710 1.00 84.38 147 SER A O 1
ATOM 1189 N N . MET A 1 148 ? -2.064 -9.129 -17.546 1.00 85.56 148 MET A N 1
ATOM 1190 C CA . MET A 1 148 ? -3.489 -9.391 -17.314 1.00 85.56 148 MET A CA 1
ATOM 1191 C C . MET A 1 148 ? -3.724 -10.259 -16.070 1.00 85.56 148 MET A C 1
ATOM 1193 O O . MET A 1 148 ? -4.783 -10.176 -15.451 1.00 85.56 148 MET A O 1
ATOM 1197 N N . PHE A 1 149 ? -2.725 -11.047 -15.658 1.00 87.56 149 PHE A N 1
ATOM 1198 C CA . PHE A 1 149 ? -2.810 -11.924 -14.489 1.00 87.56 149 PHE A CA 1
ATOM 1199 C C . PHE A 1 149 ? -2.547 -11.202 -13.161 1.00 87.56 149 PHE A C 1
ATOM 1201 O O . PHE A 1 149 ? -2.804 -11.784 -12.109 1.00 87.56 149 PHE A O 1
ATOM 1208 N N . VAL A 1 150 ? -2.108 -9.937 -13.173 1.00 86.75 150 VAL A N 1
ATOM 1209 C CA . VAL A 1 150 ? -1.881 -9.160 -11.941 1.00 86.75 150 VAL A CA 1
ATOM 1210 C C . VAL A 1 150 ? -3.202 -8.852 -11.233 1.00 86.75 150 VAL A C 1
ATOM 1212 O O . VAL A 1 150 ? -3.321 -9.041 -10.026 1.00 86.75 150 VAL A O 1
ATOM 1215 N N . GLN A 1 151 ? -4.225 -8.404 -11.962 1.00 84.94 151 GLN A N 1
ATOM 1216 C CA . GLN A 1 151 ? -5.469 -7.942 -11.332 1.00 84.94 151 GLN A CA 1
ATOM 1217 C C . GLN A 1 151 ? -6.234 -9.040 -10.571 1.00 84.94 151 GLN A C 1
ATOM 1219 O O . GLN A 1 151 ? -6.670 -8.772 -9.448 1.00 84.94 151 GLN A O 1
ATOM 1224 N N . PRO A 1 152 ? -6.359 -10.279 -11.095 1.00 87.56 152 PRO A N 1
ATOM 1225 C CA . PRO A 1 152 ? -6.999 -11.371 -10.366 1.00 87.56 152 PRO A CA 1
ATOM 1226 C C . PRO A 1 152 ? -6.372 -11.655 -8.998 1.00 87.56 152 PRO A C 1
ATOM 1228 O O . PRO A 1 152 ? -7.102 -11.821 -8.024 1.00 87.56 152 PRO A O 1
ATOM 1231 N N . ILE A 1 153 ? -5.037 -11.675 -8.891 1.00 90.25 153 ILE A N 1
ATOM 1232 C CA . ILE A 1 153 ? -4.379 -11.944 -7.605 1.00 90.25 153 ILE A CA 1
ATOM 1233 C C . ILE A 1 153 ? -4.516 -10.759 -6.643 1.00 90.25 153 ILE A C 1
ATOM 1235 O O . ILE A 1 153 ? -4.722 -10.969 -5.447 1.00 90.25 153 ILE A O 1
ATOM 1239 N N . MET A 1 154 ? -4.492 -9.520 -7.152 1.00 89.94 154 MET A N 1
ATOM 1240 C CA . MET A 1 154 ? -4.644 -8.309 -6.335 1.00 89.94 154 MET A CA 1
ATOM 1241 C C . MET A 1 154 ? -5.969 -8.283 -5.565 1.00 89.94 154 MET A C 1
ATOM 1243 O O . MET A 1 154 ? -5.984 -7.835 -4.419 1.00 89.94 154 MET A O 1
ATOM 1247 N N . LEU A 1 155 ? -7.050 -8.841 -6.127 1.00 89.44 155 LEU A N 1
ATOM 1248 C CA . LEU A 1 155 ? -8.335 -8.977 -5.426 1.00 89.44 155 LEU A CA 1
ATOM 1249 C C . LEU A 1 155 ? -8.218 -9.756 -4.110 1.00 89.44 155 LEU A C 1
ATOM 1251 O O . LEU A 1 155 ? -8.947 -9.460 -3.169 1.00 89.44 155 LEU A O 1
ATOM 1255 N N . LEU A 1 156 ? -7.308 -10.732 -4.036 1.00 88.75 156 LEU A N 1
ATOM 1256 C CA . LEU A 1 156 ? -7.121 -11.591 -2.866 1.00 88.75 156 LEU A CA 1
ATOM 1257 C C . LEU A 1 156 ? -6.028 -11.083 -1.928 1.00 88.75 156 LEU A C 1
ATOM 1259 O O . LEU A 1 156 ? -6.183 -11.149 -0.711 1.00 88.75 156 LEU A O 1
ATOM 1263 N N . VAL A 1 157 ? -4.931 -10.549 -2.467 1.00 91.94 157 VAL A N 1
ATOM 1264 C CA . VAL A 1 157 ? -3.776 -10.167 -1.639 1.00 91.94 157 VAL A CA 1
ATOM 1265 C C . VAL A 1 157 ? -3.926 -8.801 -0.966 1.00 91.94 157 VAL A C 1
ATOM 1267 O O . VAL A 1 157 ? -3.410 -8.607 0.133 1.00 91.94 157 VAL A O 1
ATOM 1270 N N . ILE A 1 158 ? -4.670 -7.861 -1.565 1.00 91.81 158 ILE A N 1
ATOM 1271 C CA . ILE A 1 158 ? -4.991 -6.570 -0.933 1.00 91.81 158 ILE A CA 1
ATOM 1272 C C . ILE A 1 158 ? -5.720 -6.778 0.409 1.00 91.81 158 ILE A C 1
ATOM 1274 O O . ILE A 1 158 ? -5.235 -6.267 1.423 1.00 91.81 158 ILE A O 1
ATOM 1278 N N . PRO A 1 159 ? -6.851 -7.512 0.475 1.00 89.94 159 PRO A N 1
ATOM 1279 C CA . PRO A 1 159 ? -7.566 -7.689 1.732 1.00 89.94 159 PRO A CA 1
ATOM 1280 C C . PRO A 1 159 ? -6.779 -8.542 2.720 1.00 89.94 159 PRO A C 1
ATOM 1282 O O . PRO A 1 159 ? -6.821 -8.277 3.918 1.00 89.94 159 PRO A O 1
ATOM 1285 N N . PHE A 1 160 ? -5.995 -9.502 2.231 1.00 90.12 160 PHE A N 1
ATOM 1286 C CA . PHE A 1 160 ? -5.107 -10.300 3.066 1.00 90.12 160 PHE A CA 1
ATOM 1287 C C . PHE A 1 160 ? -4.054 -9.438 3.786 1.00 90.12 160 PHE A C 1
ATOM 1289 O O . PHE A 1 160 ? -3.893 -9.537 5.005 1.00 90.12 160 PHE A O 1
ATOM 1296 N N . CYS A 1 161 ? -3.416 -8.513 3.063 1.00 93.19 161 CYS A N 1
ATOM 1297 C CA . CYS A 1 161 ? -2.511 -7.518 3.640 1.00 93.19 161 CYS A CA 1
ATOM 1298 C C . CYS A 1 161 ? -3.231 -6.573 4.613 1.00 93.19 161 CYS A C 1
ATOM 1300 O O . CYS A 1 161 ? -2.694 -6.250 5.674 1.00 93.19 161 CYS A O 1
ATOM 1302 N N . GLY A 1 162 ? -4.457 -6.153 4.288 1.00 91.88 162 GLY A N 1
ATOM 1303 C CA . GLY A 1 162 ? -5.298 -5.338 5.168 1.00 91.88 162 GLY A CA 1
ATOM 1304 C C . GLY A 1 162 ? -5.588 -6.011 6.512 1.00 91.88 162 GLY A C 1
ATOM 1305 O O . GLY A 1 162 ? -5.404 -5.399 7.563 1.00 91.88 162 GLY A O 1
ATOM 1306 N N . VAL A 1 163 ? -5.966 -7.293 6.490 1.00 94.00 163 VAL A N 1
ATOM 1307 C CA . VAL A 1 163 ? -6.193 -8.110 7.696 1.00 94.00 163 VAL A CA 1
ATOM 1308 C C . VAL A 1 163 ? -4.927 -8.200 8.546 1.00 94.00 163 VAL A C 1
ATOM 1310 O O . VAL A 1 163 ? -4.989 -7.962 9.752 1.00 94.00 163 VAL A O 1
ATOM 1313 N N . ALA A 1 164 ? -3.773 -8.480 7.936 1.00 94.94 164 ALA A N 1
ATOM 1314 C CA . ALA A 1 164 ? -2.498 -8.531 8.651 1.00 94.94 164 ALA A CA 1
ATOM 1315 C C . ALA A 1 164 ? -2.151 -7.187 9.318 1.00 94.94 164 ALA A C 1
ATOM 1317 O O . ALA A 1 164 ? -1.695 -7.159 10.462 1.00 94.94 164 ALA A O 1
ATOM 1318 N N . CYS A 1 165 ? -2.416 -6.064 8.639 1.00 94.25 165 CYS A N 1
ATOM 1319 C CA . CYS A 1 165 ? -2.228 -4.731 9.215 1.00 94.25 165 CYS A CA 1
ATOM 1320 C C . CYS A 1 165 ? -3.145 -4.502 10.428 1.00 94.25 165 CYS A C 1
ATOM 1322 O O . CYS A 1 165 ? -2.703 -4.021 11.470 1.00 94.25 165 CYS A O 1
ATOM 1324 N N . CYS A 1 166 ? -4.413 -4.896 10.334 1.00 93.50 166 CYS A N 1
ATOM 1325 C CA . CYS A 1 166 ? -5.341 -4.777 11.453 1.00 93.50 166 CYS A CA 1
ATOM 1326 C C . CYS A 1 166 ? -4.957 -5.652 12.657 1.00 93.50 166 CYS A C 1
ATOM 1328 O O . CYS A 1 166 ? -5.063 -5.186 13.788 1.00 93.50 166 CYS A O 1
ATOM 1330 N N . ARG A 1 167 ? -4.462 -6.878 12.437 1.00 94.62 167 ARG A N 1
ATOM 1331 C CA . ARG A 1 167 ? -3.993 -7.762 13.522 1.00 94.62 167 ARG A CA 1
ATOM 1332 C C . ARG A 1 167 ? -2.836 -7.153 14.304 1.00 94.62 167 ARG A C 1
ATOM 1334 O O . ARG A 1 167 ? -2.809 -7.230 15.530 1.00 94.62 167 ARG A O 1
ATOM 1341 N N . TRP A 1 168 ? -1.889 -6.518 13.619 1.00 95.06 168 TRP A N 1
ATOM 1342 C CA . TRP A 1 168 ? -0.785 -5.851 14.307 1.00 95.06 168 TRP A CA 1
ATOM 1343 C C . TRP A 1 168 ? -1.283 -4.659 15.133 1.00 95.06 168 TRP A C 1
ATOM 1345 O O . TRP A 1 168 ? -0.817 -4.439 16.249 1.00 95.06 168 TRP A O 1
ATOM 1355 N N . LEU A 1 169 ? -2.294 -3.932 14.642 1.00 92.12 169 LEU A N 1
ATOM 1356 C CA . LEU A 1 169 ? -2.977 -2.894 15.421 1.00 92.12 169 LEU A CA 1
ATOM 1357 C C . LEU A 1 169 ? -3.759 -3.440 16.633 1.00 92.12 169 LEU A C 1
ATOM 1359 O O . LEU A 1 169 ? -4.095 -2.652 17.518 1.00 92.12 169 LEU A O 1
ATOM 1363 N N . ASP A 1 170 ? -4.065 -4.739 16.682 1.00 91.06 170 ASP A N 1
ATOM 1364 C CA . ASP A 1 170 ? -4.615 -5.427 17.866 1.00 91.06 170 ASP A CA 1
ATOM 1365 C C . ASP A 1 170 ? -3.525 -5.910 18.837 1.00 91.06 170 ASP A C 1
ATOM 1367 O O . ASP A 1 170 ? -3.833 -6.470 19.886 1.00 91.06 170 ASP A O 1
ATOM 1371 N N . GLY A 1 171 ? -2.247 -5.682 18.518 1.00 91.75 171 GLY A N 1
ATOM 1372 C CA . GLY A 1 171 ? -1.112 -6.037 19.369 1.00 91.75 171 GLY A CA 1
ATOM 1373 C C . GLY A 1 171 ? -0.447 -7.372 19.033 1.00 91.75 171 GLY A C 1
ATOM 1374 O O . GLY A 1 171 ? 0.474 -7.772 19.743 1.00 91.75 171 GLY A O 1
ATOM 1375 N N . ALA A 1 172 ? -0.856 -8.052 17.957 1.00 93.94 172 ALA A N 1
ATOM 1376 C CA . ALA A 1 172 ? -0.138 -9.232 17.478 1.00 93.94 172 ALA A CA 1
ATOM 1377 C C . ALA A 1 172 ? 1.275 -8.866 16.982 1.00 93.94 172 ALA A C 1
ATOM 1379 O O . ALA A 1 172 ? 1.527 -7.750 16.512 1.00 93.94 172 ALA A O 1
ATOM 1380 N N . SER A 1 173 ? 2.215 -9.813 17.061 1.00 95.44 173 SER A N 1
ATOM 1381 C CA . SER A 1 173 ? 3.578 -9.574 16.584 1.00 95.44 173 SER A CA 1
ATOM 1382 C C . SER A 1 173 ? 3.613 -9.414 15.057 1.00 95.44 173 SER A C 1
ATOM 1384 O O . SER A 1 173 ? 2.765 -9.942 14.334 1.00 95.44 173 SER A O 1
ATOM 1386 N N . VAL A 1 174 ? 4.610 -8.685 14.538 1.00 94.56 174 VAL A N 1
ATOM 1387 C CA . VAL A 1 174 ? 4.766 -8.47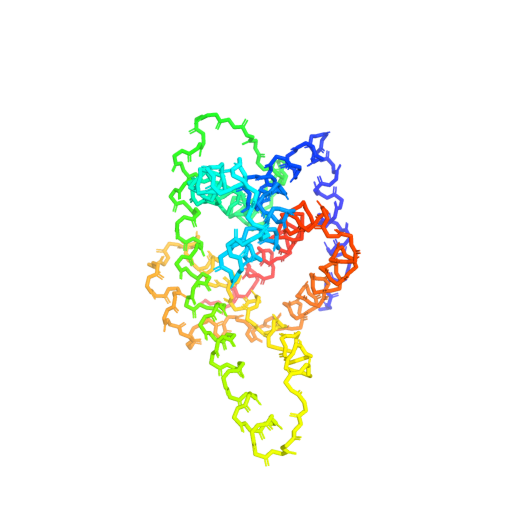0 13.084 1.00 94.56 174 VAL A CA 1
ATOM 1388 C C . VAL A 1 174 ? 4.917 -9.800 12.343 1.00 94.56 174 VAL A C 1
ATOM 1390 O O . VAL A 1 174 ? 4.347 -9.965 11.268 1.00 94.56 174 VAL A O 1
ATOM 1393 N N . LEU A 1 175 ? 5.657 -10.750 12.924 1.00 93.50 175 LEU A N 1
ATOM 1394 C CA . LEU A 1 175 ? 5.891 -12.059 12.316 1.00 93.50 175 LEU A CA 1
ATOM 1395 C C . LEU A 1 175 ? 4.618 -12.903 12.285 1.00 93.50 175 LEU A C 1
ATOM 1397 O O . LEU A 1 175 ? 4.327 -13.484 11.244 1.00 93.50 175 LEU A O 1
ATOM 1401 N N . ASP A 1 176 ? 3.820 -12.901 13.355 1.00 94.62 176 ASP A N 1
ATOM 1402 C CA . ASP A 1 176 ? 2.536 -13.613 13.358 1.00 94.62 176 ASP A CA 1
ATOM 1403 C C . ASP A 1 176 ? 1.595 -13.025 12.303 1.00 94.62 176 ASP A C 1
ATOM 1405 O O . ASP A 1 176 ? 0.973 -13.750 11.534 1.00 94.62 176 ASP A O 1
ATOM 1409 N N . CYS A 1 177 ? 1.534 -11.697 12.192 1.00 94.75 177 CYS A N 1
ATOM 1410 C CA . CYS A 1 177 ? 0.711 -11.042 11.176 1.00 94.75 177 CYS A CA 1
ATOM 1411 C C . CYS A 1 177 ? 1.173 -11.371 9.747 1.00 94.75 177 CYS A C 1
ATOM 1413 O O . CYS A 1 177 ? 0.336 -11.525 8.856 1.00 94.75 177 CYS A O 1
ATOM 1415 N N . ALA A 1 178 ? 2.487 -11.485 9.528 1.00 92.94 178 ALA A N 1
ATOM 1416 C CA . ALA A 1 178 ? 3.088 -11.763 8.226 1.00 92.94 178 ALA A CA 1
ATOM 1417 C C . ALA A 1 178 ? 3.012 -13.242 7.807 1.00 92.94 178 ALA A C 1
ATOM 1419 O O . ALA A 1 178 ? 2.911 -13.525 6.613 1.00 92.94 178 ALA A O 1
ATOM 1420 N N . LEU A 1 179 ? 3.103 -14.172 8.764 1.00 92.94 179 LEU A N 1
ATOM 1421 C CA . LEU A 1 179 ? 3.359 -15.594 8.501 1.00 92.94 179 LEU A CA 1
ATOM 1422 C C . LEU A 1 179 ? 2.258 -16.541 8.993 1.00 92.94 179 LEU A C 1
ATOM 1424 O O . LEU A 1 179 ? 2.218 -17.688 8.555 1.00 92.94 179 LEU A O 1
ATOM 1428 N N . ASP A 1 180 ? 1.336 -16.107 9.852 1.00 94.19 180 ASP A N 1
ATOM 1429 C CA . ASP A 1 180 ? 0.171 -16.916 10.227 1.00 94.19 180 ASP A CA 1
ATOM 1430 C C . ASP A 1 180 ? -0.956 -16.729 9.201 1.00 94.19 180 ASP A C 1
ATOM 1432 O O . ASP A 1 180 ? -1.946 -16.013 9.414 1.00 94.19 180 ASP A O 1
ATOM 1436 N N . TYR A 1 181 ? -0.774 -17.381 8.048 1.00 91.44 181 TYR A N 1
ATOM 1437 C CA . TYR A 1 181 ? -1.725 -17.327 6.940 1.00 91.44 181 TYR A CA 1
ATOM 1438 C C . TYR A 1 181 ? -3.073 -17.939 7.314 1.00 91.44 181 TYR A C 1
ATOM 1440 O O . TYR A 1 181 ? -4.102 -17.438 6.866 1.00 91.44 181 TYR A O 1
ATOM 1448 N N . ALA A 1 182 ? -3.091 -18.979 8.152 1.00 92.88 182 ALA A N 1
ATOM 1449 C CA . ALA A 1 182 ? -4.321 -19.652 8.556 1.00 92.88 182 ALA A CA 1
ATOM 1450 C C . ALA A 1 182 ? -5.265 -18.688 9.287 1.00 92.88 182 ALA A C 1
ATOM 1452 O O . ALA A 1 182 ? -6.441 -18.572 8.925 1.00 92.88 182 ALA A O 1
ATOM 1453 N N . THR A 1 183 ? -4.748 -17.928 10.256 1.00 92.44 183 THR A N 1
ATOM 1454 C CA . THR A 1 183 ? -5.555 -16.926 10.961 1.00 92.44 183 THR A CA 1
ATOM 1455 C C . THR A 1 183 ? -5.961 -15.773 10.048 1.00 92.44 183 THR A C 1
ATOM 1457 O O . THR A 1 183 ? -7.115 -15.346 10.103 1.00 92.44 183 THR A O 1
ATOM 1460 N N . ASN A 1 184 ? -5.066 -15.296 9.175 1.00 92.06 184 ASN A N 1
ATOM 1461 C CA . ASN A 1 184 ? -5.401 -14.237 8.218 1.00 92.06 184 ASN A CA 1
ATOM 1462 C C . ASN A 1 184 ? -6.536 -14.665 7.272 1.00 92.06 184 ASN A C 1
ATOM 1464 O O . ASN A 1 184 ? -7.494 -13.916 7.090 1.00 92.06 184 ASN A O 1
ATOM 1468 N N . VAL A 1 185 ? -6.477 -15.887 6.725 1.00 92.25 185 VAL A N 1
ATOM 1469 C CA . VAL A 1 185 ? -7.535 -16.446 5.867 1.00 92.25 185 VAL A CA 1
ATOM 1470 C C . VAL A 1 185 ? -8.836 -16.601 6.648 1.00 92.25 185 VAL A C 1
ATOM 1472 O O . VAL A 1 185 ? -9.892 -16.248 6.129 1.00 92.25 185 VAL A O 1
ATOM 1475 N N . ARG A 1 186 ? -8.781 -17.081 7.897 1.00 92.81 186 ARG A N 1
ATOM 1476 C CA . ARG A 1 186 ? -9.966 -17.223 8.756 1.00 92.81 186 ARG A CA 1
ATOM 1477 C C . ARG A 1 186 ? -10.651 -15.882 9.030 1.00 92.81 186 ARG A C 1
ATOM 1479 O O . ARG A 1 186 ? -11.872 -15.817 9.050 1.00 92.81 186 ARG A O 1
ATOM 1486 N N . LEU A 1 187 ? -9.884 -14.821 9.267 1.00 92.19 187 LEU A N 1
ATOM 1487 C CA . LEU A 1 187 ? -10.432 -13.479 9.490 1.00 92.19 187 LEU A CA 1
ATOM 1488 C C . LEU A 1 187 ? -10.997 -12.886 8.198 1.00 92.19 187 LEU A C 1
ATOM 1490 O O . LEU A 1 187 ? -12.111 -12.367 8.199 1.00 92.19 187 LEU A O 1
ATOM 1494 N N . PHE A 1 188 ? -10.271 -13.028 7.088 1.00 91.88 188 PHE A N 1
ATOM 1495 C CA . PHE A 1 188 ? -10.746 -12.628 5.766 1.00 91.88 188 PHE A CA 1
ATOM 1496 C C . PHE A 1 188 ? -12.058 -13.332 5.389 1.00 91.88 188 PHE A C 1
ATOM 1498 O O . PHE A 1 188 ? -12.987 -12.685 4.908 1.00 91.88 188 PHE A O 1
ATOM 1505 N N . SER A 1 189 ? -12.166 -14.643 5.633 1.00 91.19 189 SER A N 1
ATOM 1506 C CA . SER A 1 189 ? -13.314 -15.447 5.204 1.00 91.19 189 SER A CA 1
ATOM 1507 C C . SER A 1 189 ? -14.620 -15.077 5.907 1.00 91.19 189 SER A C 1
ATOM 1509 O O . SER A 1 189 ? -15.684 -15.275 5.323 1.00 91.19 189 SER A O 1
ATOM 1511 N N . LYS A 1 190 ? -14.569 -14.483 7.107 1.00 90.75 190 LYS A N 1
ATOM 1512 C CA . LYS A 1 190 ? -15.770 -14.034 7.830 1.00 90.75 190 LYS A CA 1
ATOM 1513 C C . LYS A 1 190 ? -16.540 -12.947 7.076 1.00 90.75 190 LYS A C 1
ATOM 1515 O O . LYS A 1 190 ? -17.760 -13.023 6.992 1.00 90.75 190 LYS A O 1
ATOM 1520 N N . ASN A 1 191 ? -15.837 -11.989 6.469 1.00 89.62 191 ASN A N 1
ATOM 1521 C CA . ASN A 1 191 ? -16.441 -10.869 5.731 1.00 89.62 191 ASN A CA 1
ATOM 1522 C C . ASN A 1 191 ? -15.870 -10.720 4.311 1.00 89.62 191 ASN A C 1
ATOM 1524 O O . ASN A 1 191 ? -15.714 -9.615 3.786 1.00 89.62 191 ASN A O 1
ATOM 1528 N N . TRP A 1 192 ? -15.560 -11.848 3.663 1.00 91.12 192 TRP A N 1
ATOM 1529 C CA . TRP A 1 192 ? -14.845 -11.879 2.382 1.00 91.12 192 TRP A CA 1
ATOM 1530 C C . TRP A 1 192 ? -15.512 -11.039 1.288 1.00 91.12 192 TRP A C 1
ATOM 1532 O O . TRP A 1 192 ? -14.824 -10.412 0.491 1.00 91.12 192 TRP A O 1
ATOM 1542 N N . LYS A 1 193 ? -16.850 -10.986 1.259 1.00 90.88 193 LYS A N 1
ATOM 1543 C CA . LYS A 1 193 ? -17.604 -10.231 0.247 1.00 90.88 193 LYS A CA 1
ATOM 1544 C C . LYS A 1 193 ? -17.315 -8.735 0.320 1.00 90.88 193 LYS A C 1
ATOM 1546 O O . LYS A 1 193 ? -17.091 -8.114 -0.715 1.00 90.88 193 LYS A O 1
ATOM 1551 N N . ASP A 1 194 ? -17.297 -8.173 1.526 1.00 89.62 194 ASP A N 1
ATOM 1552 C CA . ASP A 1 194 ? -17.044 -6.745 1.722 1.00 89.62 194 ASP A CA 1
ATOM 1553 C C . ASP A 1 194 ? -15.572 -6.410 1.460 1.00 89.62 194 ASP A C 1
ATOM 1555 O O . ASP A 1 194 ? -15.274 -5.406 0.811 1.00 89.62 194 ASP A O 1
ATOM 1559 N N . TYR A 1 195 ? -14.655 -7.297 1.866 1.00 90.50 195 TYR A N 1
ATOM 1560 C CA . TYR A 1 195 ? -13.236 -7.188 1.529 1.00 90.50 195 TYR A CA 1
ATOM 1561 C C . TYR A 1 195 ? -12.995 -7.169 0.016 1.00 90.50 195 TYR A C 1
ATOM 1563 O O . TYR A 1 195 ? -12.340 -6.256 -0.486 1.00 90.50 195 TYR A O 1
ATOM 1571 N N . LEU A 1 196 ? -13.551 -8.136 -0.721 1.00 90.75 196 LEU A N 1
ATOM 1572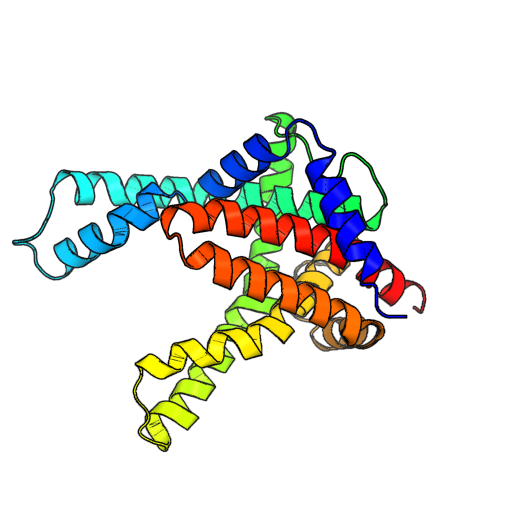 C CA . LEU A 1 196 ? -13.390 -8.210 -2.175 1.00 90.75 196 LEU A CA 1
ATOM 1573 C C . LEU A 1 196 ? -14.008 -7.007 -2.885 1.00 90.75 196 LEU A C 1
ATOM 1575 O O . LEU A 1 196 ? -13.439 -6.525 -3.861 1.00 90.75 196 LEU A O 1
ATOM 1579 N N . LEU A 1 197 ? -15.146 -6.502 -2.405 1.00 88.50 197 LEU A N 1
ATOM 1580 C CA . LEU A 1 197 ? -15.792 -5.336 -3.000 1.00 88.50 197 LEU A CA 1
ATOM 1581 C C . LEU A 1 197 ? -14.945 -4.065 -2.823 1.00 88.50 197 LEU A C 1
ATOM 1583 O O . LEU A 1 197 ? -14.741 -3.326 -3.787 1.00 88.50 197 LEU A O 1
ATOM 1587 N N . ALA A 1 198 ? -14.380 -3.853 -1.632 1.00 87.25 198 ALA A N 1
ATOM 1588 C CA . ALA A 1 198 ? -13.439 -2.763 -1.374 1.00 87.25 198 ALA A CA 1
ATOM 1589 C C . ALA A 1 198 ? -12.158 -2.888 -2.224 1.00 87.25 198 ALA A C 1
ATOM 1591 O O . ALA A 1 198 ? -11.692 -1.903 -2.803 1.00 87.25 198 ALA A O 1
ATOM 1592 N N . SER A 1 199 ? -11.612 -4.098 -2.372 1.00 89.00 199 SER A N 1
ATOM 1593 C CA . SER A 1 199 ? -10.444 -4.346 -3.229 1.00 89.00 199 SER A CA 1
ATOM 1594 C C . SER A 1 199 ? -10.736 -4.153 -4.713 1.00 89.00 199 SER A C 1
ATOM 1596 O O . SER A 1 199 ? -9.917 -3.568 -5.419 1.00 89.00 199 SER A O 1
ATOM 1598 N N . MET A 1 200 ? -11.909 -4.574 -5.188 1.00 88.00 200 MET A N 1
ATOM 1599 C CA . MET A 1 200 ? -12.342 -4.340 -6.566 1.00 88.00 200 MET A CA 1
ATOM 1600 C C . MET A 1 200 ? -12.425 -2.842 -6.864 1.00 88.00 200 MET A C 1
ATOM 1602 O O . MET A 1 200 ? -11.988 -2.401 -7.928 1.00 88.00 200 MET A O 1
ATOM 1606 N N . PHE A 1 201 ? -12.918 -2.045 -5.914 1.00 84.50 201 PHE A N 1
ATOM 1607 C CA . PHE A 1 201 ? -12.953 -0.598 -6.068 1.00 84.50 201 PHE A CA 1
ATOM 1608 C C . PHE A 1 201 ? -11.545 0.008 -6.158 1.00 84.50 201 PHE A C 1
ATOM 1610 O O . PHE A 1 201 ? -11.299 0.840 -7.030 1.00 84.50 201 PHE A O 1
ATOM 1617 N N . LEU A 1 202 ? -10.601 -0.426 -5.316 1.00 84.69 202 LEU A N 1
ATOM 1618 C CA . LEU A 1 202 ? -9.206 0.029 -5.396 1.00 84.69 202 LEU A CA 1
ATOM 1619 C C . LEU A 1 202 ? -8.562 -0.312 -6.732 1.00 84.69 202 LEU A C 1
ATOM 1621 O O . LEU A 1 202 ? -7.880 0.524 -7.317 1.00 84.69 202 LEU A O 1
ATOM 1625 N N . ILE A 1 203 ? -8.789 -1.530 -7.221 1.00 84.94 203 ILE A N 1
ATOM 1626 C CA . ILE A 1 203 ? -8.286 -1.965 -8.523 1.00 84.94 203 ILE A CA 1
ATOM 1627 C C . ILE A 1 203 ? -8.881 -1.099 -9.635 1.00 84.94 203 ILE A C 1
ATOM 1629 O O . ILE A 1 203 ? -8.135 -0.623 -10.487 1.00 84.94 203 ILE A O 1
ATOM 1633 N N . GLY A 1 204 ? -10.189 -0.826 -9.600 1.00 82.69 204 GLY A N 1
ATOM 1634 C CA . GLY A 1 204 ? -10.847 0.068 -10.555 1.00 82.69 204 GLY A CA 1
ATOM 1635 C C . GLY A 1 204 ? -10.296 1.496 -10.510 1.00 82.69 204 GLY A C 1
ATOM 1636 O O . GLY A 1 204 ? -9.964 2.063 -11.550 1.00 82.69 204 GLY A O 1
ATOM 1637 N N . LEU A 1 205 ? -10.122 2.060 -9.313 1.00 79.44 205 LEU A N 1
ATOM 1638 C CA . LEU A 1 205 ? -9.539 3.389 -9.120 1.00 79.44 205 LEU A CA 1
ATOM 1639 C C . LEU A 1 205 ? -8.096 3.445 -9.642 1.00 79.44 205 LEU A C 1
ATOM 1641 O O . LEU A 1 205 ? -7.738 4.372 -10.368 1.00 79.44 205 LEU A O 1
ATOM 1645 N N . ASN A 1 206 ? -7.280 2.439 -9.324 1.00 75.62 206 ASN A N 1
ATOM 1646 C CA . ASN A 1 206 ? -5.914 2.324 -9.828 1.00 75.62 206 ASN A CA 1
ATOM 1647 C C . ASN A 1 206 ? -5.898 2.186 -11.355 1.00 75.62 206 ASN A C 1
ATOM 1649 O O . ASN A 1 206 ? -5.098 2.845 -12.008 1.00 75.62 206 ASN A O 1
ATOM 1653 N N . ALA A 1 207 ? -6.796 1.404 -11.955 1.00 76.44 207 ALA A N 1
ATOM 1654 C CA . ALA A 1 207 ? -6.889 1.271 -13.410 1.00 76.44 207 ALA A CA 1
ATOM 1655 C C . ALA A 1 207 ? -7.229 2.605 -14.102 1.00 76.44 207 ALA A C 1
ATOM 1657 O O . ALA A 1 207 ? -6.606 2.959 -15.098 1.00 76.44 207 ALA A O 1
ATOM 1658 N N . VAL A 1 208 ? -8.164 3.385 -13.551 1.00 73.88 208 VAL A N 1
ATOM 1659 C CA . VAL A 1 208 ? -8.532 4.703 -14.105 1.00 73.88 208 VAL A CA 1
ATOM 1660 C C . VAL A 1 208 ? -7.399 5.717 -13.944 1.00 73.88 208 VAL A C 1
ATOM 1662 O O . VAL A 1 208 ? -7.123 6.502 -14.845 1.00 73.88 208 VAL A O 1
ATOM 1665 N N . THR A 1 209 ? -6.725 5.715 -12.799 1.00 68.31 209 THR A N 1
ATOM 1666 C CA . THR A 1 209 ? -5.703 6.724 -12.480 1.00 68.31 209 THR A CA 1
ATOM 1667 C C . THR A 1 209 ? -4.341 6.421 -13.098 1.00 68.31 209 THR A C 1
ATOM 1669 O O . THR A 1 209 ? -3.617 7.340 -13.475 1.00 68.31 209 THR A O 1
ATOM 1672 N N . THR A 1 210 ? -4.014 5.145 -13.310 1.00 65.75 210 THR A N 1
ATOM 1673 C CA . THR A 1 210 ? -2.831 4.727 -14.082 1.00 65.75 210 THR A CA 1
ATOM 1674 C C . THR A 1 210 ? -2.914 5.100 -15.563 1.00 65.75 210 THR A C 1
ATOM 1676 O O . THR A 1 210 ? -1.874 5.151 -16.217 1.00 65.75 210 THR A O 1
ATOM 1679 N N . ALA A 1 211 ? -4.094 5.477 -16.077 1.00 67.25 211 ALA A N 1
ATOM 1680 C CA . ALA A 1 211 ? -4.222 6.102 -17.395 1.00 67.25 211 ALA A CA 1
ATOM 1681 C C . ALA A 1 211 ? -3.476 7.451 -17.495 1.00 67.25 211 ALA A C 1
ATOM 1683 O O . ALA A 1 211 ? -3.069 7.851 -18.584 1.00 67.25 211 ALA A O 1
ATOM 1684 N N . PHE A 1 212 ? -3.239 8.134 -16.367 1.00 71.94 212 PHE A N 1
ATOM 1685 C CA . PHE A 1 212 ? -2.464 9.372 -16.298 1.00 71.94 212 PHE A CA 1
ATOM 1686 C C . PHE A 1 212 ? -1.194 9.139 -15.478 1.00 71.94 212 PHE A C 1
ATOM 1688 O O . PHE A 1 212 ? -1.185 9.304 -14.257 1.00 71.94 212 PHE A O 1
ATOM 1695 N N . PHE A 1 213 ? -0.102 8.774 -16.155 1.00 68.88 213 PHE A N 1
ATOM 1696 C CA . PHE A 1 213 ? 1.146 8.302 -15.537 1.00 68.88 213 PHE A CA 1
ATOM 1697 C C . PHE A 1 213 ? 1.687 9.198 -14.402 1.00 68.88 213 PHE A C 1
ATOM 1699 O O . PHE A 1 213 ? 2.138 8.700 -13.374 1.00 68.88 213 PHE A O 1
ATOM 1706 N N . TYR A 1 214 ? 1.581 10.525 -14.530 1.00 68.69 214 TYR A N 1
ATOM 1707 C CA . TYR A 1 214 ? 2.047 11.478 -13.511 1.00 68.69 214 TYR A CA 1
ATOM 1708 C C . TYR A 1 214 ? 1.145 11.559 -12.264 1.00 68.69 214 TYR A C 1
ATOM 1710 O O . TYR A 1 214 ? 1.558 12.109 -11.245 1.00 68.69 214 TYR A O 1
ATOM 1718 N N . THR A 1 215 ? -0.076 11.020 -12.321 1.00 76.12 215 THR A N 1
ATOM 1719 C CA . THR A 1 215 ? -1.024 10.998 -11.193 1.00 76.12 215 THR A CA 1
ATOM 1720 C C . THR A 1 215 ? -0.942 9.724 -10.356 1.00 76.12 215 THR A C 1
ATOM 1722 O O . THR A 1 215 ? -1.487 9.698 -9.251 1.00 76.12 215 THR A O 1
ATOM 1725 N N . ILE A 1 216 ? -0.220 8.701 -10.840 1.00 79.75 216 ILE A N 1
ATOM 1726 C CA . ILE A 1 216 ? -0.061 7.395 -10.182 1.00 79.75 216 ILE A CA 1
ATOM 1727 C C . ILE A 1 216 ? 0.282 7.532 -8.691 1.00 79.75 216 ILE A C 1
ATOM 1729 O O . ILE A 1 216 ? -0.392 6.893 -7.883 1.00 79.75 216 ILE A O 1
ATOM 1733 N N . PRO A 1 217 ? 1.253 8.371 -8.274 1.00 83.62 217 PRO A N 1
ATOM 1734 C CA . PRO A 1 217 ? 1.628 8.438 -6.864 1.00 83.62 217 PRO A CA 1
ATOM 1735 C C . PRO A 1 217 ? 0.502 8.957 -5.962 1.00 83.62 217 PRO A C 1
ATOM 1737 O O . PRO A 1 217 ? 0.275 8.439 -4.868 1.00 83.62 217 PRO A O 1
ATOM 1740 N N . PHE A 1 218 ? -0.235 9.964 -6.432 1.00 86.38 218 PHE A N 1
ATOM 1741 C CA . PHE A 1 218 ? -1.331 10.580 -5.683 1.00 86.38 218 PHE A CA 1
ATOM 1742 C C . PHE A 1 218 ? -2.537 9.651 -5.611 1.00 86.38 218 PHE A C 1
ATOM 1744 O O . PHE A 1 218 ? -3.142 9.490 -4.552 1.00 86.38 218 PHE A O 1
ATOM 1751 N N . ALA A 1 219 ? -2.849 8.996 -6.726 1.00 84.62 219 ALA A N 1
ATOM 1752 C CA . ALA A 1 219 ? -3.911 8.013 -6.793 1.00 84.62 219 ALA A CA 1
ATOM 1753 C C . ALA A 1 219 ? -3.636 6.793 -5.913 1.00 84.62 219 ALA A C 1
ATOM 1755 O O . ALA A 1 219 ? -4.543 6.338 -5.222 1.00 84.62 219 ALA A O 1
ATOM 1756 N N . ALA A 1 220 ? -2.389 6.318 -5.874 1.00 85.00 220 ALA A N 1
ATOM 1757 C CA . ALA A 1 220 ? -1.987 5.222 -5.003 1.00 85.00 220 ALA A CA 1
ATOM 1758 C C . ALA A 1 220 ? -2.218 5.573 -3.526 1.00 85.00 220 ALA A C 1
ATOM 1760 O O . ALA A 1 220 ? -2.840 4.801 -2.800 1.00 85.00 220 ALA A O 1
ATOM 1761 N N . VAL A 1 221 ? -1.790 6.759 -3.078 1.00 89.25 221 VAL A N 1
ATOM 1762 C CA . VAL A 1 221 ? -2.009 7.186 -1.685 1.00 89.25 221 VAL A CA 1
ATOM 1763 C C . VAL A 1 221 ? -3.482 7.400 -1.377 1.00 89.25 221 VAL A C 1
ATOM 1765 O O . VAL A 1 221 ? -3.950 6.947 -0.333 1.00 89.25 221 VAL A O 1
ATOM 1768 N N . PHE A 1 222 ? -4.228 8.044 -2.274 1.00 89.19 222 PHE A N 1
ATOM 1769 C CA . PHE A 1 222 ? -5.665 8.232 -2.095 1.00 89.19 222 PHE A CA 1
ATOM 1770 C C . PHE A 1 222 ? -6.404 6.892 -2.015 1.00 89.19 222 PHE A C 1
ATOM 1772 O O . PHE A 1 222 ? -7.180 6.674 -1.088 1.00 89.19 222 PHE A O 1
ATOM 1779 N N . GLY A 1 223 ? -6.111 5.973 -2.936 1.00 88.19 223 GLY A N 1
ATOM 1780 C CA . GLY A 1 223 ? -6.685 4.633 -2.968 1.00 88.19 223 GLY A CA 1
ATOM 1781 C C . GLY A 1 223 ? -6.358 3.824 -1.716 1.00 88.19 223 GLY A C 1
ATOM 1782 O O . GLY A 1 223 ? -7.254 3.202 -1.149 1.00 88.19 223 GLY A O 1
ATOM 1783 N N . LEU A 1 224 ? -5.115 3.885 -1.228 1.00 88.50 224 LEU A N 1
ATOM 1784 C CA . LEU A 1 224 ? -4.729 3.247 0.033 1.00 88.50 224 LEU A CA 1
ATOM 1785 C C . LEU A 1 224 ? -5.496 3.833 1.224 1.00 88.50 224 LEU A C 1
ATOM 1787 O O . LEU A 1 224 ? -6.058 3.072 2.002 1.00 88.50 224 LEU A O 1
ATOM 1791 N N . CYS A 1 225 ? -5.589 5.163 1.344 1.00 90.25 225 CYS A N 1
ATOM 1792 C CA . CYS A 1 225 ? -6.362 5.803 2.417 1.00 90.25 225 CYS A CA 1
ATOM 1793 C C . CYS A 1 225 ? -7.838 5.388 2.379 1.00 90.25 225 CYS A C 1
ATOM 1795 O O . CYS A 1 225 ? -8.462 5.168 3.417 1.00 90.25 225 CYS A O 1
ATOM 1797 N N . LEU A 1 226 ? -8.396 5.289 1.176 1.00 88.94 226 LEU A N 1
ATOM 1798 C CA . LEU A 1 226 ? -9.784 4.924 0.955 1.00 88.94 226 LEU A CA 1
ATOM 1799 C C . LEU A 1 226 ? -10.054 3.469 1.352 1.00 88.94 226 LEU A C 1
ATOM 1801 O O . LEU A 1 226 ? -10.961 3.209 2.139 1.00 88.94 226 LEU A O 1
ATOM 1805 N N . VAL A 1 227 ? -9.221 2.535 0.890 1.00 87.12 227 VAL A N 1
ATOM 1806 C CA . VAL A 1 227 ? -9.330 1.124 1.281 1.00 87.12 227 VAL A CA 1
ATOM 1807 C C . VAL A 1 227 ? -9.095 0.925 2.765 1.00 87.12 227 VAL A C 1
ATOM 1809 O O . VAL A 1 227 ? -9.859 0.200 3.394 1.00 87.12 227 VAL A O 1
ATOM 1812 N N . ASP A 1 228 ? -8.106 1.596 3.349 1.00 89.19 228 ASP A N 1
ATOM 1813 C CA . ASP A 1 228 ? -7.844 1.516 4.786 1.00 89.19 228 ASP A CA 1
ATOM 1814 C C . ASP A 1 228 ? -9.038 2.055 5.601 1.00 89.19 228 ASP A C 1
ATOM 1816 O O . ASP A 1 228 ? -9.381 1.505 6.650 1.00 89.19 228 ASP A O 1
ATOM 1820 N N . THR A 1 229 ? -9.750 3.062 5.078 1.00 89.12 229 THR A N 1
ATOM 1821 C CA . THR A 1 229 ? -11.000 3.571 5.671 1.00 89.12 229 THR A CA 1
ATOM 1822 C C . THR A 1 229 ? -12.119 2.523 5.675 1.00 89.12 229 THR A C 1
ATOM 1824 O O . THR A 1 229 ? -12.969 2.522 6.565 1.00 89.12 229 THR A O 1
ATOM 1827 N N . TRP A 1 230 ? -12.119 1.601 4.715 1.00 88.69 230 TRP A N 1
ATOM 1828 C CA . TRP A 1 230 ? -13.124 0.544 4.598 1.00 88.69 230 TRP A CA 1
ATOM 1829 C C . TRP A 1 230 ? -12.737 -0.741 5.326 1.00 88.69 230 TRP A C 1
ATOM 1831 O O . TRP A 1 230 ? -13.577 -1.384 5.952 1.00 88.69 230 TRP A O 1
ATOM 1841 N N . PHE A 1 231 ? -11.460 -1.110 5.282 1.00 89.56 231 PHE A N 1
ATOM 1842 C CA . PHE A 1 231 ? -10.950 -2.334 5.888 1.00 89.56 231 PHE A CA 1
ATOM 1843 C C . PHE A 1 231 ? -10.998 -2.306 7.411 1.00 89.56 231 PHE A C 1
ATOM 1845 O O . PHE A 1 231 ? -11.265 -3.348 8.008 1.00 89.56 231 PHE A O 1
ATOM 1852 N N . GLY A 1 232 ? -10.795 -1.144 8.040 1.00 88.12 232 GLY A N 1
ATOM 1853 C CA . GLY A 1 232 ? -10.871 -1.006 9.497 1.00 88.12 232 GLY A CA 1
ATOM 1854 C C . GLY A 1 232 ? -12.210 -1.503 10.070 1.00 88.12 232 GLY A C 1
ATOM 1855 O O . GLY A 1 232 ? -12.203 -2.424 10.889 1.00 88.12 232 GLY A O 1
ATOM 1856 N N . PRO A 1 233 ? -13.359 -0.959 9.624 1.00 88.00 233 PRO A N 1
ATOM 1857 C CA . PRO A 1 233 ? -14.685 -1.417 10.046 1.00 88.00 233 PRO A CA 1
ATOM 1858 C C . PRO A 1 233 ? -15.000 -2.879 9.694 1.00 88.00 233 PRO A C 1
ATOM 1860 O O . PRO A 1 233 ? -15.513 -3.607 10.543 1.00 88.00 233 PRO A O 1
ATOM 1863 N N . ILE A 1 234 ? -14.662 -3.335 8.478 1.00 89.19 234 ILE A N 1
ATOM 1864 C CA . ILE A 1 234 ? -14.887 -4.734 8.052 1.00 89.19 234 ILE A CA 1
ATOM 1865 C C . ILE A 1 234 ? -14.113 -5.700 8.963 1.00 89.19 234 ILE A C 1
ATOM 1867 O O . ILE A 1 234 ? -14.631 -6.728 9.410 1.00 89.19 234 ILE A O 1
ATOM 1871 N N . TYR A 1 235 ? -12.870 -5.351 9.288 1.00 90.50 235 TYR A N 1
ATOM 1872 C CA . TYR A 1 235 ? -12.055 -6.131 10.205 1.00 90.50 235 TYR A CA 1
ATOM 1873 C C . TYR A 1 235 ? -12.624 -6.130 11.625 1.00 90.50 235 TYR A C 1
ATOM 1875 O O . TYR A 1 235 ? -12.732 -7.194 12.229 1.00 90.50 235 TYR A O 1
ATOM 1883 N N . ALA A 1 236 ? -13.020 -4.961 12.144 1.00 86.94 236 ALA A N 1
ATOM 1884 C CA . ALA A 1 236 ? -13.558 -4.819 13.497 1.00 86.94 236 ALA A CA 1
ATOM 1885 C C . ALA A 1 236 ? -14.769 -5.730 13.747 1.00 86.94 236 ALA A C 1
ATOM 1887 O O . ALA A 1 236 ? -14.979 -6.182 14.865 1.00 86.94 236 ALA A O 1
ATOM 1888 N N . GLU A 1 237 ? -15.560 -6.030 12.721 1.00 85.50 237 GLU A N 1
ATOM 1889 C CA . GLU A 1 237 ? -16.659 -6.995 12.823 1.00 85.50 237 GLU A CA 1
ATOM 1890 C C . GLU A 1 237 ? -16.195 -8.441 12.736 1.00 85.50 237 GLU A C 1
ATOM 1892 O O . GLU A 1 237 ? -16.676 -9.282 13.485 1.00 85.50 237 GLU A O 1
ATOM 1897 N N . SER A 1 238 ? -15.202 -8.721 11.894 1.00 84.94 238 SER A N 1
ATOM 1898 C CA . SER A 1 238 ? -14.613 -10.059 11.761 1.00 84.94 238 SER A CA 1
ATOM 1899 C C . SER A 1 238 ? -14.036 -10.582 13.090 1.00 84.94 238 SER A C 1
ATOM 1901 O O . SER A 1 238 ? -13.972 -11.796 13.313 1.00 84.94 238 SER A O 1
ATOM 1903 N N . VAL A 1 239 ? -13.638 -9.679 13.991 1.00 86.88 239 VAL A N 1
ATOM 1904 C CA . VAL A 1 239 ? -13.119 -10.012 15.326 1.00 86.88 239 VAL A CA 1
ATOM 1905 C C . VAL A 1 239 ? -14.154 -9.960 16.454 1.00 86.88 239 VAL A C 1
ATOM 1907 O O . VAL A 1 239 ? -13.858 -10.473 17.522 1.00 86.88 239 VAL A O 1
ATOM 1910 N N . LYS A 1 240 ? -15.359 -9.401 16.252 1.00 75.00 240 LYS A N 1
ATOM 1911 C CA . LYS A 1 240 ? -16.423 -9.409 17.286 1.00 75.00 240 LYS A CA 1
ATOM 1912 C C . LYS A 1 240 ? -16.945 -10.815 17.594 1.00 75.00 240 LYS A C 1
ATOM 1914 O O . LYS A 1 240 ? -17.451 -11.044 18.684 1.00 75.00 240 LYS A O 1
ATOM 1919 N N . ASP A 1 241 ? -16.785 -11.734 16.645 1.00 56.09 241 ASP A N 1
ATOM 1920 C CA . ASP A 1 241 ? -17.177 -13.141 16.760 1.00 56.09 241 ASP A CA 1
ATOM 1921 C C . ASP A 1 241 ? -15.979 -14.056 17.120 1.00 56.09 241 ASP A C 1
ATOM 1923 O O . ASP A 1 241 ? -15.846 -15.152 16.560 1.00 56.09 241 ASP A O 1
ATOM 1927 N N . LEU A 1 242 ? -15.024 -13.576 17.925 1.00 57.75 242 LEU A N 1
ATOM 1928 C CA . LEU A 1 242 ? -13.890 -14.343 18.475 1.00 57.75 242 LEU A CA 1
ATOM 1929 C C . LEU A 1 242 ? -13.945 -14.324 20.003 1.00 57.75 242 LEU A C 1
ATOM 1931 O O . LEU A 1 242 ? -13.624 -15.386 20.579 1.00 57.75 242 LEU A O 1
#

pLDDT: mean 87.5, std 8.13, range [46.78, 95.44]